Protein AF-0000000076211003 (afdb_homodimer)

Organism: Mytilus galloprovincialis (NCBI:txid29158)

pLDDT: mean 90.03, std 15.12, range [36.91, 98.94]

Nearest PDB structures (foldseek):
  4zrw-assembly1_A  TM=9.177E-01  e=1.918E-13  Bos taurus
  5e4k-assembly1_A  TM=9.272E-01  e=2.378E-12  Homo sapiens
  5ao5-assembly2_B  TM=9.167E-01  e=7.180E-12  Homo sapiens
  6bbe-assembly1_A  TM=9.031E-01  e=9.463E-11  Sus scrofa
  4dn8-assembly1_A  TM=9.038E-01  e=1.006E-10  Sus scrofa

InterPro domains:
  IPR001304 C-type lectin-like [PF00059] (42-149)
  IPR001304 C-type lectin-like [PS50041] (31-148)
  IPR001304 C-type lectin-like [SM00034] (24-148)
  IPR016186 C-type lectin-like/link domain superfamily [G3DSA:3.10.100.10] (17-149)
  IPR016187 C-type lectin fold [SSF56436] (8-148)
  IPR018378 C-type lectin, conserved site [PS00615] (123-147)
  IPR050111 C-type lectin and snaclec domain-containing protein [PTHR22803] (24-148)

Structure (mmCIF, N/CA/C/O backbone):
data_AF-0000000076211003-model_v1
#
loop_
_entity.id
_entity.type
_entity.pdbx_description
1 polymer 'C-type lectin domain-containing protein'
#
loop_
_atom_site.group_PDB
_atom_site.id
_atom_site.type_symbol
_atom_site.label_atom_id
_atom_site.label_alt_id
_atom_site.label_comp_id
_atom_site.label_asym_id
_atom_site.label_entity_id
_atom_site.label_seq_id
_atom_site.pdbx_PDB_ins_code
_atom_site.Cartn_x
_atom_site.Cartn_y
_atom_site.Cartn_z
_atom_site.occupancy
_atom_site.B_iso_or_equiv
_atom_site.auth_seq_id
_atom_site.auth_comp_id
_atom_site.auth_asym_id
_atom_site.auth_atom_id
_atom_site.pdbx_PDB_model_num
ATOM 1 N N . MET A 1 1 ? 70.938 16.047 -27.641 1 37.62 1 MET A N 1
ATOM 2 C CA . MET A 1 1 ? 70.062 14.891 -27.656 1 37.62 1 MET A CA 1
ATOM 3 C C . MET A 1 1 ? 69.188 14.836 -26.406 1 37.62 1 MET A C 1
ATOM 5 O O . MET A 1 1 ? 69.688 14.523 -25.312 1 37.62 1 MET A O 1
ATOM 9 N N . LEU A 1 2 ? 68.25 15.875 -26.25 1 46.25 2 LEU A N 1
ATOM 10 C CA . LEU A 1 2 ? 67.312 16.141 -25.188 1 46.25 2 LEU A CA 1
ATOM 11 C C . LEU A 1 2 ? 66.25 15.047 -25.125 1 46.25 2 LEU A C 1
ATOM 13 O O . LEU A 1 2 ? 65.562 14.781 -26.109 1 46.25 2 LEU A O 1
ATOM 17 N N . SER A 1 3 ? 66.5 13.984 -24.297 1 48.38 3 SER A N 1
ATOM 18 C CA . SER A 1 3 ? 65.625 12.836 -24.016 1 48.38 3 SER A CA 1
ATOM 19 C C . SER A 1 3 ? 64.375 13.25 -23.312 1 48.38 3 SER A C 1
ATOM 21 O O . SER A 1 3 ? 64.375 13.727 -22.188 1 48.38 3 SER A O 1
ATOM 23 N N . PHE A 1 4 ? 63.406 13.938 -23.953 1 52.25 4 PHE A N 1
ATOM 24 C CA . PHE A 1 4 ? 62.062 14.219 -23.406 1 52.25 4 PHE A CA 1
ATOM 25 C C . PHE A 1 4 ? 61.312 12.93 -23.172 1 52.25 4 PHE A C 1
ATOM 27 O O . PHE A 1 4 ? 60.562 12.477 -24.031 1 52.25 4 PHE A O 1
ATOM 34 N N . ASP A 1 5 ? 61.781 11.914 -22.531 1 47.78 5 ASP A N 1
ATOM 35 C CA . ASP A 1 5 ? 60.969 10.68 -22.578 1 47.78 5 ASP A CA 1
ATOM 36 C C . ASP A 1 5 ? 59.781 10.75 -21.625 1 47.78 5 ASP A C 1
ATOM 38 O O . ASP A 1 5 ? 59.25 9.719 -21.219 1 47.78 5 ASP A O 1
ATOM 42 N N . ILE A 1 6 ? 59.281 11.883 -20.953 1 50.28 6 ILE A N 1
ATOM 43 C CA . ILE A 1 6 ? 58.406 11.516 -19.844 1 50.28 6 ILE A CA 1
ATOM 44 C C . ILE A 1 6 ? 57.031 11.086 -20.391 1 50.28 6 ILE A C 1
ATOM 46 O O . ILE A 1 6 ? 56.219 11.922 -20.797 1 50.28 6 ILE A O 1
ATOM 50 N N . ARG A 1 7 ? 56.875 10.008 -21.141 1 49.12 7 ARG A N 1
ATOM 51 C CA . ARG A 1 7 ? 55.562 9.484 -21.438 1 49.12 7 ARG A CA 1
ATOM 52 C C . ARG A 1 7 ? 54.781 9.25 -20.156 1 49.12 7 ARG A C 1
ATOM 54 O O . ARG A 1 7 ? 55.125 8.375 -19.359 1 49.12 7 ARG A O 1
ATOM 61 N N . ASN A 1 8 ? 54.156 10.312 -19.516 1 55.91 8 ASN A N 1
ATOM 62 C CA . ASN A 1 8 ? 53.219 10.094 -18.422 1 55.91 8 ASN A CA 1
ATOM 63 C C . ASN A 1 8 ? 52.031 9.242 -18.859 1 55.91 8 ASN A C 1
ATOM 65 O O . ASN A 1 8 ? 51.219 9.68 -19.688 1 55.91 8 ASN A O 1
ATOM 69 N N . PHE A 1 9 ? 52.188 7.949 -18.859 1 57.34 9 PHE A N 1
ATOM 70 C CA . PHE A 1 9 ? 51.031 7.09 -19.031 1 57.34 9 PHE A CA 1
ATOM 71 C C . PHE A 1 9 ? 50 7.32 -17.938 1 57.34 9 PHE A C 1
ATOM 73 O O . PHE A 1 9 ? 50.281 7.047 -16.766 1 57.34 9 PHE A O 1
ATOM 80 N N . LEU A 1 10 ? 49.031 8.227 -18.125 1 58.47 10 LEU A N 1
ATOM 81 C CA . LEU A 1 10 ? 47.875 8.305 -17.266 1 58.47 10 LEU A CA 1
ATOM 82 C C . LEU A 1 10 ? 47.125 6.977 -17.234 1 58.47 10 LEU A C 1
ATOM 84 O O . LEU A 1 10 ? 46.594 6.535 -18.25 1 58.47 10 LEU A O 1
ATOM 88 N N . SER A 1 11 ? 47.438 6.16 -16.219 1 61.5 11 SER A N 1
ATOM 89 C CA . SER A 1 11 ? 46.656 4.938 -16.031 1 61.5 11 SER A CA 1
ATOM 90 C C . SER A 1 11 ? 45.188 5.258 -15.719 1 61.5 11 SER A C 1
ATOM 92 O O . SER A 1 11 ? 44.906 5.891 -14.703 1 61.5 11 SER A O 1
ATOM 94 N N . ILE A 1 12 ? 44.312 5.289 -16.734 1 61 12 ILE A N 1
ATOM 95 C CA . ILE A 1 12 ? 42.875 5.332 -16.469 1 61 12 ILE A CA 1
ATOM 96 C C . ILE A 1 12 ? 42.469 4.062 -15.734 1 61 12 ILE A C 1
ATOM 98 O O . ILE A 1 12 ? 42.5 2.965 -16.297 1 61 12 ILE A O 1
ATOM 102 N N . THR A 1 13 ? 42.531 4.047 -14.406 1 61.56 13 THR A N 1
ATOM 103 C CA . THR A 1 13 ? 41.938 2.949 -13.656 1 61.56 13 THR A CA 1
ATOM 104 C C . THR A 1 13 ? 40.438 2.904 -13.883 1 61.56 13 THR A C 1
ATOM 106 O O . THR A 1 13 ? 39.719 3.822 -13.492 1 61.56 13 THR A O 1
ATOM 109 N N . VAL A 1 14 ? 39.969 2.207 -14.875 1 59.22 14 VAL A N 1
ATOM 110 C CA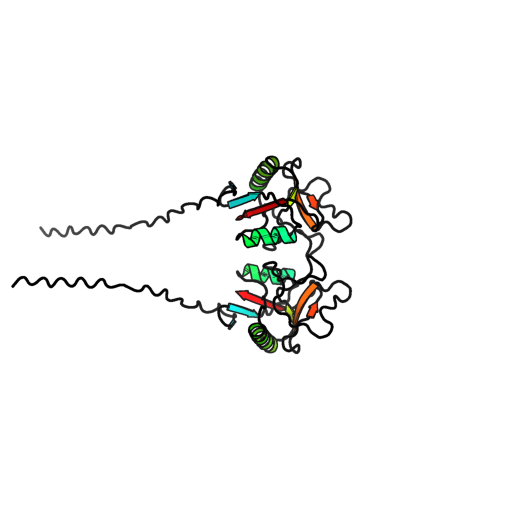 . VAL A 1 14 ? 38.562 1.934 -15.031 1 59.22 14 VAL A CA 1
ATOM 111 C C . VAL A 1 14 ? 38.031 1.217 -13.789 1 59.22 14 VAL A C 1
ATOM 113 O O . VAL A 1 14 ? 38.438 0.09 -13.5 1 59.22 14 VAL A O 1
ATOM 116 N N . PHE A 1 15 ? 37.5 1.971 -12.773 1 59.97 15 PHE A N 1
ATOM 117 C CA . PHE A 1 15 ? 36.75 1.361 -11.688 1 59.97 15 PHE A CA 1
ATOM 118 C C . PHE A 1 15 ? 35.5 0.677 -12.219 1 59.97 15 PHE A C 1
ATOM 120 O O . PHE A 1 15 ? 34.5 1.339 -12.516 1 59.97 15 PHE A O 1
ATOM 127 N N . LEU A 1 16 ? 35.656 -0.41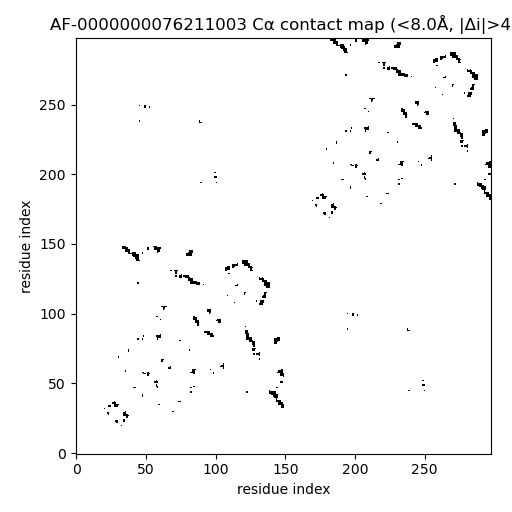5 -12.828 1 58.47 16 LEU A N 1
ATOM 128 C CA . LEU A 1 16 ? 34.438 -1.188 -13.109 1 58.47 16 LEU A CA 1
ATOM 129 C C . LEU A 1 16 ? 33.719 -1.552 -11.82 1 58.47 16 LEU A C 1
ATOM 131 O O . LEU A 1 16 ? 34.25 -2.262 -10.969 1 58.47 16 LEU A O 1
ATOM 135 N N . PRO A 1 17 ? 32.625 -0.832 -11.453 1 57.78 17 PRO A N 1
ATOM 136 C CA . PRO A 1 17 ? 31.891 -1.379 -10.297 1 57.78 17 PRO A CA 1
ATOM 137 C C . PRO A 1 17 ? 31.594 -2.871 -10.438 1 57.78 17 PRO A C 1
ATOM 139 O O . PRO A 1 17 ? 31.031 -3.301 -11.453 1 57.78 17 PRO A O 1
ATOM 142 N N . LEU A 1 18 ? 32.344 -3.707 -9.93 1 53.06 18 LEU A N 1
ATOM 143 C CA . LEU A 1 18 ? 31.906 -5.098 -9.828 1 53.06 18 LEU A CA 1
ATOM 144 C C . LEU A 1 18 ? 30.469 -5.18 -9.344 1 53.06 18 LEU A C 1
ATOM 146 O O . LEU A 1 18 ? 30.203 -4.953 -8.164 1 53.06 18 LEU A O 1
ATOM 150 N N . TYR A 1 19 ? 29.469 -4.902 -10.18 1 54.41 19 TYR A N 1
ATOM 151 C CA . TYR A 1 19 ? 28.109 -5.297 -9.82 1 54.41 19 TYR A CA 1
ATOM 152 C C . TYR A 1 19 ? 28.062 -6.75 -9.375 1 54.41 19 TYR A C 1
ATOM 154 O O . TYR A 1 19 ? 28.156 -7.664 -10.203 1 54.41 19 TYR A O 1
ATOM 162 N N . VAL A 1 20 ? 28.734 -7.113 -8.43 1 53.5 20 VAL A N 1
ATOM 163 C CA . VAL A 1 20 ? 28.5 -8.445 -7.879 1 53.5 20 VAL A CA 1
ATOM 164 C C . VAL A 1 20 ? 27 -8.633 -7.637 1 53.5 20 VAL A C 1
ATOM 166 O O . VAL A 1 20 ? 26.391 -7.914 -6.836 1 53.5 20 VAL A O 1
ATOM 169 N N . GLY A 1 21 ? 26.312 -8.992 -8.617 1 59.69 21 GLY A N 1
ATOM 170 C CA . GLY A 1 21 ? 24.906 -9.32 -8.367 1 59.69 21 GLY A CA 1
ATOM 171 C C . GLY A 1 21 ? 24.688 -10.023 -7.047 1 59.69 21 GLY A C 1
ATOM 172 O O . GLY A 1 21 ? 25.312 -11.047 -6.766 1 59.69 21 GLY A O 1
ATOM 173 N N . ALA A 1 22 ? 24.422 -9.312 -5.988 1 68.56 22 ALA A N 1
ATOM 174 C CA . ALA A 1 22 ? 24.203 -9.891 -4.664 1 68.56 22 ALA A CA 1
ATOM 175 C C . ALA A 1 22 ? 23.297 -11.117 -4.742 1 68.56 22 ALA A C 1
ATOM 177 O O . ALA A 1 22 ? 22.281 -11.102 -5.434 1 68.56 22 ALA A O 1
ATOM 178 N N . SER A 1 23 ? 23.922 -12.336 -4.566 1 88.38 23 SER A N 1
ATOM 179 C CA . SER A 1 23 ? 23.156 -13.57 -4.469 1 88.38 23 SER A CA 1
ATOM 180 C C . SER A 1 23 ? 21.938 -13.398 -3.566 1 88.38 23 SER A C 1
ATOM 182 O O . SER A 1 23 ? 21.938 -12.562 -2.662 1 88.38 23 SER A O 1
ATOM 184 N N . CYS A 1 24 ? 20.859 -14.078 -3.992 1 96 24 CYS A N 1
ATOM 185 C CA . CYS A 1 24 ? 19.656 -14.023 -3.184 1 96 24 CYS A CA 1
ATOM 186 C C . CYS A 1 24 ? 19.891 -14.617 -1.8 1 96 24 CYS A C 1
ATOM 188 O O . CYS A 1 24 ? 20.75 -15.477 -1.63 1 96 24 CYS A O 1
ATOM 190 N N . ARG A 1 25 ? 19.156 -14.039 -0.833 1 94.19 25 ARG A N 1
ATOM 191 C CA . ARG A 1 25 ? 19.156 -14.609 0.51 1 94.19 25 ARG A CA 1
ATOM 192 C C . ARG A 1 25 ? 18.734 -16.078 0.478 1 94.19 25 ARG A C 1
ATOM 194 O O . ARG A 1 25 ? 18 -16.5 -0.419 1 94.19 25 ARG A O 1
ATOM 201 N N . SER A 1 26 ? 19.203 -16.812 1.451 1 95.5 26 SER A N 1
ATOM 202 C CA . SER A 1 26 ? 18.828 -18.219 1.555 1 95.5 26 SER A CA 1
ATOM 203 C C . SER A 1 26 ? 17.312 -18.375 1.49 1 95.5 26 SER A C 1
ATOM 205 O O . SER A 1 26 ? 16.562 -17.609 2.107 1 95.5 26 SER A O 1
ATOM 207 N N . GLY A 1 27 ? 16.844 -19.359 0.716 1 96.31 27 GLY A N 1
ATOM 208 C CA . GLY A 1 27 ? 15.43 -19.656 0.61 1 96.31 27 GLY A CA 1
ATOM 209 C C . GLY A 1 27 ? 14.742 -18.859 -0.487 1 96.31 27 GLY A C 1
ATOM 210 O O . GLY A 1 27 ? 13.578 -19.109 -0.809 1 96.31 27 GLY A O 1
ATOM 211 N N . TRP A 1 28 ? 15.492 -17.906 -0.976 1 98 28 TRP A N 1
ATOM 212 C CA . TRP A 1 28 ? 14.969 -17.125 -2.088 1 98 28 TRP A CA 1
ATOM 213 C C . TRP A 1 28 ? 15.516 -17.625 -3.418 1 98 28 TRP A C 1
ATOM 215 O O . TRP A 1 28 ? 16.609 -18.188 -3.469 1 98 28 TRP A O 1
ATOM 225 N N . VAL A 1 29 ? 14.781 -17.453 -4.508 1 97.56 29 VAL A N 1
ATOM 226 C CA . VAL A 1 29 ? 15.164 -17.938 -5.832 1 97.56 29 VAL A CA 1
ATOM 227 C C . VAL A 1 29 ? 15.367 -16.75 -6.773 1 97.56 29 VAL A C 1
ATOM 229 O O . VAL A 1 29 ? 14.555 -15.812 -6.785 1 97.56 29 VAL A O 1
ATOM 232 N N . GLU A 1 30 ? 16.375 -16.875 -7.539 1 97.06 30 GLU A N 1
ATOM 233 C CA . GLU A 1 30 ? 16.734 -15.766 -8.422 1 97.06 30 GLU A CA 1
ATOM 234 C C . GLU A 1 30 ? 16.094 -15.93 -9.797 1 97.06 30 GLU A C 1
ATOM 236 O O . GLU A 1 30 ? 16.047 -17.031 -10.344 1 97.06 30 GLU A O 1
ATOM 241 N N . TYR A 1 31 ? 15.594 -14.812 -10.352 1 97.25 31 TYR A N 1
ATOM 242 C CA . TYR A 1 31 ? 15.195 -14.695 -11.75 1 97.25 31 TYR A CA 1
ATOM 243 C C . TYR A 1 31 ? 15.508 -13.305 -12.297 1 97.25 31 TYR A C 1
ATOM 245 O O . TYR A 1 31 ? 14.953 -12.312 -11.828 1 97.25 31 TYR A O 1
ATOM 253 N N . GLU A 1 32 ? 16.344 -13.258 -13.25 1 94.56 32 GLU A N 1
ATOM 254 C CA . GLU A 1 32 ? 16.859 -12 -13.789 1 94.56 32 GLU A CA 1
ATOM 255 C C . GLU A 1 32 ? 17.484 -11.141 -12.688 1 94.56 32 GLU A C 1
ATOM 257 O O . GLU A 1 32 ? 18.406 -11.578 -11.992 1 94.56 32 GLU A O 1
ATOM 262 N N . THR A 1 33 ? 16.953 -10.031 -12.344 1 94.25 33 THR A N 1
ATOM 263 C CA . THR A 1 33 ? 17.594 -9.141 -11.375 1 94.25 33 THR A CA 1
ATOM 264 C C . THR A 1 33 ? 16.812 -9.148 -10.062 1 94.25 33 THR A C 1
ATOM 266 O O . THR A 1 33 ? 17.047 -8.297 -9.195 1 94.25 33 THR A O 1
ATOM 269 N N . SER A 1 34 ? 15.93 -10.156 -9.961 1 96.88 34 SER A N 1
ATOM 270 C CA . SER A 1 34 ? 15.094 -10.164 -8.766 1 96.88 34 SER A CA 1
ATOM 271 C C . SER A 1 34 ? 15.211 -11.484 -8.008 1 96.88 34 SER A C 1
ATOM 273 O O . SER A 1 34 ? 15.664 -12.484 -8.562 1 96.88 34 SER A O 1
ATOM 275 N N . CYS A 1 35 ? 14.898 -11.375 -6.738 1 98.25 35 CYS A N 1
ATOM 276 C CA . CYS A 1 35 ? 14.805 -12.547 -5.875 1 98.25 35 CYS A CA 1
ATOM 277 C C . CYS A 1 35 ? 13.367 -12.766 -5.414 1 98.25 35 CYS A C 1
ATOM 279 O O . CYS A 1 35 ? 12.656 -11.812 -5.109 1 98.25 35 CYS A O 1
ATOM 281 N N . TYR A 1 36 ? 12.977 -14.023 -5.359 1 98.62 36 TYR A N 1
ATOM 282 C CA . TYR A 1 36 ? 11.602 -14.383 -5.035 1 98.62 36 TYR A CA 1
ATOM 283 C C . TYR A 1 36 ? 11.555 -15.352 -3.861 1 98.62 36 TYR A C 1
ATOM 285 O O . TYR A 1 36 ? 12.406 -16.234 -3.74 1 98.62 36 TYR A O 1
ATOM 293 N N . TYR A 1 37 ? 10.57 -15.172 -3.051 1 98.69 37 TYR A N 1
ATOM 294 C CA . TYR A 1 37 ? 10.305 -16.062 -1.932 1 98.69 37 TYR A CA 1
ATOM 295 C C . TYR A 1 37 ? 8.914 -16.672 -2.033 1 98.69 37 TYR A C 1
ATOM 297 O O . TYR A 1 37 ? 7.918 -15.953 -2.111 1 98.69 37 TYR A O 1
ATOM 305 N N . PHE A 1 38 ? 8.883 -17.953 -2.137 1 98.75 38 PHE A N 1
ATOM 306 C CA . PHE A 1 38 ? 7.629 -18.703 -2.08 1 98.75 38 PHE A CA 1
ATOM 307 C C . PHE A 1 38 ? 7.336 -19.156 -0.656 1 98.75 38 PHE A C 1
ATOM 309 O O . PHE A 1 38 ? 8.016 -20.031 -0.13 1 98.75 38 PHE A O 1
ATOM 316 N N . SER A 1 39 ? 6.312 -18.609 -0.085 1 98.62 39 SER A N 1
ATOM 317 C CA . SER A 1 39 ? 6.082 -18.781 1.345 1 98.62 39 SER A CA 1
ATOM 318 C C . SER A 1 39 ? 5.625 -20.203 1.652 1 98.62 39 SER A C 1
ATOM 320 O O . SER A 1 39 ? 5.066 -20.891 0.788 1 98.62 39 SER A O 1
ATOM 322 N N . THR A 1 40 ? 5.863 -20.641 2.879 1 97.06 40 THR A N 1
ATOM 323 C CA . THR A 1 40 ? 5.293 -21.875 3.389 1 97.06 40 THR A CA 1
ATOM 324 C C . THR A 1 40 ? 4.086 -21.594 4.281 1 97.06 40 THR A C 1
ATOM 326 O O . THR A 1 40 ? 3.164 -22.406 4.367 1 97.06 40 THR A O 1
ATOM 329 N N . ASP A 1 41 ? 4.07 -20.391 4.902 1 97.44 41 ASP A N 1
ATOM 330 C CA . ASP A 1 41 ? 2.969 -19.984 5.762 1 97.44 41 ASP A CA 1
ATOM 331 C C . ASP A 1 41 ? 1.816 -19.406 4.941 1 97.44 41 ASP A C 1
ATOM 333 O O . ASP A 1 41 ? 2.02 -18.953 3.812 1 97.44 41 ASP A O 1
ATOM 337 N N . SER A 1 42 ? 0.632 -19.531 5.508 1 98.69 42 SER A N 1
ATOM 338 C CA . SER A 1 42 ? -0.572 -18.969 4.906 1 98.69 42 SER A CA 1
ATOM 339 C C . SER A 1 42 ? -1.053 -17.734 5.676 1 98.69 42 SER A C 1
ATOM 341 O O . SER A 1 42 ? -1.136 -17.766 6.902 1 98.69 42 SER A O 1
ATOM 343 N N . LEU A 1 43 ? -1.315 -16.672 4.945 1 98.06 43 LEU A N 1
ATOM 344 C CA . LEU A 1 43 ? -1.808 -15.422 5.5 1 98.06 43 LEU A CA 1
ATOM 345 C C . LEU A 1 43 ? -2.906 -14.828 4.621 1 98.06 43 LEU A C 1
ATOM 347 O O . LEU A 1 43 ? -3.066 -15.234 3.467 1 98.06 43 LEU A O 1
ATOM 351 N N . ASN A 1 44 ? -3.713 -13.961 5.242 1 96.38 44 ASN A N 1
ATOM 352 C CA . ASN A 1 44 ? -4.566 -13.18 4.355 1 96.38 44 ASN A CA 1
ATOM 353 C C . ASN A 1 44 ? -3.754 -12.195 3.518 1 96.38 44 ASN A C 1
ATOM 355 O O . ASN A 1 44 ? -2.551 -12.039 3.732 1 96.38 44 ASN A O 1
ATOM 359 N N . TRP A 1 45 ? -4.324 -11.617 2.564 1 96.88 45 TRP A N 1
ATOM 360 C CA . TRP A 1 45 ? -3.592 -10.828 1.573 1 96.88 45 TRP A CA 1
ATOM 361 C C . TRP A 1 45 ? -2.83 -9.688 2.238 1 96.88 45 TRP A C 1
ATOM 363 O O . TRP A 1 45 ? -1.654 -9.461 1.939 1 96.88 45 TRP A O 1
ATOM 373 N N . ARG A 1 46 ? -3.537 -9.031 3.184 1 92.19 46 ARG A N 1
ATOM 374 C CA . ARG A 1 46 ? -2.926 -7.883 3.846 1 92.19 46 ARG A CA 1
ATOM 375 C C . ARG A 1 46 ? -1.729 -8.312 4.688 1 92.19 46 ARG A C 1
ATOM 377 O O . ARG A 1 46 ? -0.668 -7.684 4.633 1 92.19 46 ARG A O 1
ATOM 384 N N . ASP A 1 47 ? -1.894 -9.328 5.461 1 94 47 ASP A N 1
ATOM 385 C CA . ASP A 1 47 ? -0.798 -9.805 6.297 1 94 47 ASP A CA 1
ATOM 386 C C . ASP A 1 47 ? 0.354 -10.336 5.441 1 94 47 ASP A C 1
ATOM 388 O O . ASP A 1 47 ? 1.521 -10.203 5.816 1 94 47 ASP A O 1
ATOM 392 N N . ALA A 1 48 ? 0.01 -10.906 4.336 1 97.88 48 ALA A N 1
ATOM 393 C CA . ALA A 1 48 ? 1.034 -11.359 3.4 1 97.88 48 ALA A CA 1
ATOM 394 C C . ALA A 1 48 ? 1.833 -10.18 2.848 1 97.88 48 ALA A C 1
ATOM 396 O O . ALA A 1 48 ? 3.064 -10.227 2.799 1 97.88 48 ALA A O 1
ATOM 397 N N . SER A 1 49 ? 1.105 -9.164 2.434 1 96 49 SER A N 1
ATOM 398 C CA . SER A 1 49 ? 1.754 -7.945 1.954 1 96 49 SER A CA 1
ATOM 399 C C . SER A 1 49 ? 2.678 -7.359 3.014 1 96 49 SER A C 1
ATOM 401 O O . SER A 1 49 ? 3.811 -6.977 2.715 1 96 49 SER A O 1
ATOM 403 N N . ASN A 1 50 ? 2.248 -7.316 4.234 1 92.31 50 ASN A N 1
ATOM 404 C CA . ASN A 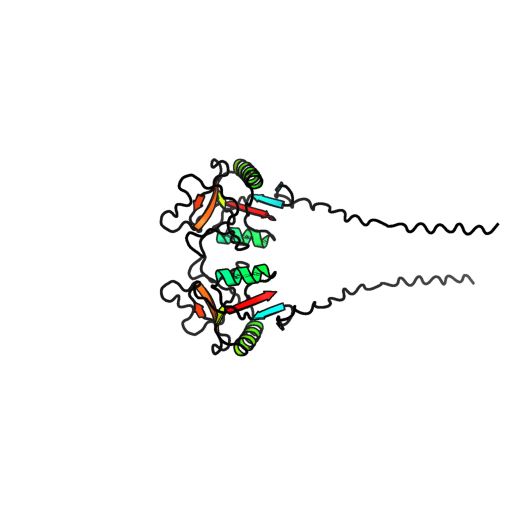1 50 ? 3.039 -6.781 5.336 1 92.31 50 ASN A CA 1
ATOM 405 C C . ASN A 1 50 ? 4.27 -7.641 5.609 1 92.31 50 ASN A C 1
ATOM 407 O O . ASN A 1 50 ? 5.344 -7.117 5.922 1 92.31 50 ASN A O 1
ATOM 411 N N . ASP A 1 51 ? 4.09 -8.914 5.516 1 96.38 51 ASP A N 1
ATOM 412 C CA . ASP A 1 51 ? 5.211 -9.82 5.75 1 96.38 51 ASP A CA 1
ATOM 413 C C . ASP A 1 51 ? 6.316 -9.602 4.719 1 96.38 51 ASP A C 1
ATOM 415 O O . ASP A 1 51 ? 7.496 -9.531 5.07 1 96.38 51 ASP A O 1
ATOM 419 N N . CYS A 1 52 ? 5.914 -9.492 3.471 1 97.69 52 CYS A N 1
ATOM 420 C CA . CYS A 1 52 ? 6.898 -9.203 2.436 1 97.69 52 CYS A CA 1
ATOM 421 C C . CYS A 1 52 ? 7.609 -7.883 2.711 1 97.69 52 CYS A C 1
ATOM 423 O O . CYS A 1 52 ? 8.836 -7.809 2.635 1 97.69 52 CYS A O 1
ATOM 425 N N . ARG A 1 53 ? 6.918 -6.895 3.115 1 92.81 53 ARG A N 1
ATOM 426 C CA . ARG A 1 53 ? 7.508 -5.59 3.393 1 92.81 53 ARG A CA 1
ATOM 427 C C . ARG A 1 53 ? 8.484 -5.668 4.559 1 92.81 53 ARG A C 1
ATOM 429 O O . ARG A 1 53 ? 9.531 -5.016 4.543 1 92.81 53 ARG A O 1
ATOM 436 N N . ALA A 1 54 ? 8.117 -6.469 5.555 1 92.31 54 ALA A N 1
ATOM 437 C CA . ALA A 1 54 ? 8.977 -6.645 6.723 1 92.31 54 ALA A CA 1
ATOM 438 C C . ALA A 1 54 ? 10.32 -7.246 6.332 1 92.31 54 ALA A C 1
ATOM 440 O O . ALA A 1 54 ? 11.305 -7.113 7.066 1 92.31 54 ALA A O 1
ATOM 441 N N . HIS A 1 55 ? 10.336 -7.828 5.168 1 93.69 55 HIS A N 1
ATOM 442 C CA . HIS A 1 55 ? 11.562 -8.414 4.648 1 93.69 55 HIS A CA 1
ATOM 443 C C . HIS A 1 55 ? 12.109 -7.609 3.473 1 93.69 55 HIS A C 1
ATOM 445 O O . HIS A 1 55 ? 12.695 -8.172 2.547 1 93.69 55 HIS A O 1
ATOM 451 N N . SER A 1 56 ? 11.836 -6.336 3.49 1 92.31 56 SER A N 1
ATOM 452 C CA . SER A 1 56 ? 12.328 -5.379 2.504 1 92.31 56 SER A CA 1
ATOM 453 C C . SER A 1 56 ? 11.977 -5.82 1.086 1 92.31 56 SER A C 1
ATOM 455 O O . SER A 1 56 ? 12.82 -5.746 0.184 1 92.31 56 SER A O 1
ATOM 457 N N . SER A 1 57 ? 10.812 -6.363 0.922 1 96.5 57 SER A N 1
ATOM 458 C CA . SER A 1 57 ? 10.258 -6.832 -0.344 1 96.5 57 SER A CA 1
ATOM 459 C C . SER A 1 57 ? 8.766 -6.512 -0.45 1 96.5 57 SER A C 1
ATOM 461 O O . SER A 1 57 ? 8.234 -5.758 0.363 1 96.5 57 SER A O 1
ATOM 463 N N . GLU A 1 58 ? 8.133 -6.914 -1.536 1 96.56 58 GLU A N 1
ATOM 464 C CA . GLU A 1 58 ? 6.699 -6.766 -1.741 1 96.56 58 GLU A CA 1
ATOM 465 C C . GLU A 1 58 ? 6.09 -8.031 -2.332 1 96.56 58 GLU A C 1
ATOM 467 O O . GLU A 1 58 ? 6.809 -8.891 -2.848 1 96.56 58 GLU A O 1
ATOM 472 N N . LEU A 1 59 ? 4.789 -8.141 -2.176 1 98.5 59 LEU A N 1
ATOM 473 C CA . LEU A 1 59 ? 4.156 -9.18 -2.986 1 98.5 59 LEU A CA 1
ATOM 474 C C . LEU A 1 59 ? 4.551 -9.039 -4.453 1 98.5 59 LEU A C 1
ATOM 476 O O . LEU A 1 59 ? 4.691 -7.922 -4.957 1 98.5 59 LEU A O 1
ATOM 480 N N . VAL A 1 60 ? 4.648 -10.109 -5.125 1 98.81 60 VAL A N 1
ATOM 481 C CA . VAL A 1 60 ? 5.246 -10.125 -6.457 1 98.81 60 VAL A CA 1
ATOM 482 C C . VAL A 1 60 ? 4.344 -9.367 -7.43 1 98.81 60 VAL A C 1
ATOM 484 O O . VAL A 1 60 ? 3.127 -9.562 -7.441 1 98.81 60 VAL A O 1
ATOM 487 N N . ILE A 1 61 ? 4.945 -8.492 -8.102 1 98.19 61 ILE A N 1
ATOM 488 C CA . ILE A 1 61 ? 4.398 -7.828 -9.281 1 98.19 61 ILE A CA 1
ATOM 489 C C . ILE A 1 61 ? 4.828 -8.57 -10.547 1 98.19 61 ILE A C 1
ATOM 491 O O . ILE A 1 61 ? 6.008 -8.883 -10.711 1 98.19 61 ILE A O 1
ATOM 495 N N . ILE A 1 62 ? 3.908 -8.914 -11.391 1 98.31 62 ILE A N 1
ATOM 496 C CA . ILE A 1 62 ? 4.219 -9.633 -12.617 1 98.31 62 ILE A CA 1
ATOM 497 C C . ILE A 1 62 ? 3.967 -8.734 -13.82 1 98.31 62 ILE A C 1
ATOM 499 O O . ILE A 1 62 ? 2.816 -8.484 -14.195 1 98.31 62 ILE A O 1
ATOM 503 N N . ASP A 1 63 ? 5.031 -8.375 -14.422 1 94.88 63 ASP A N 1
ATOM 504 C CA . ASP A 1 63 ? 4.836 -7.344 -15.438 1 94.88 63 ASP A CA 1
ATOM 505 C C . ASP A 1 63 ? 5.18 -7.879 -16.828 1 94.88 63 ASP A C 1
ATOM 507 O O . ASP A 1 63 ? 5.156 -7.129 -17.812 1 94.88 63 ASP A O 1
ATOM 511 N N . SER A 1 64 ? 5.484 -9.18 -16.938 1 97.44 64 SER A N 1
ATOM 512 C CA . SER A 1 64 ? 5.77 -9.766 -18.25 1 97.44 64 SER A CA 1
ATOM 513 C C . SER A 1 64 ? 5.344 -11.227 -18.297 1 97.44 64 SER A C 1
ATOM 515 O O . SER A 1 64 ? 5.207 -11.883 -17.266 1 97.44 64 SER A O 1
ATOM 517 N N . LYS A 1 65 ? 5.195 -11.633 -19.578 1 97.88 65 LYS A N 1
ATOM 518 C CA . LYS A 1 65 ? 4.852 -13.031 -19.812 1 97.88 65 LYS A CA 1
ATOM 519 C C . LYS A 1 65 ? 5.957 -13.961 -19.312 1 97.88 65 LYS A C 1
ATOM 521 O O . LYS A 1 65 ? 5.68 -15.039 -18.781 1 97.88 65 LYS A O 1
ATOM 526 N N . GLU A 1 66 ? 7.184 -13.531 -19.484 1 98.19 66 GLU A N 1
ATOM 527 C CA . GLU A 1 66 ? 8.328 -14.336 -19.078 1 98.19 66 GLU A CA 1
ATOM 528 C C . GLU A 1 66 ? 8.391 -14.492 -17.562 1 98.19 66 GLU A C 1
ATOM 530 O O . GLU A 1 66 ? 8.609 -15.594 -17.047 1 98.19 66 GLU A O 1
ATOM 535 N N . GLU A 1 67 ? 8.219 -13.414 -16.891 1 98.31 67 GLU A N 1
ATOM 536 C CA . GLU A 1 67 ? 8.188 -13.477 -15.438 1 98.31 67 GLU A CA 1
ATOM 537 C C . GLU A 1 67 ? 7.031 -14.336 -14.945 1 98.31 67 GLU A C 1
ATOM 539 O O . GLU A 1 67 ? 7.184 -15.109 -13.992 1 98.31 67 GLU A O 1
ATOM 544 N N . ASN A 1 68 ? 5.875 -14.203 -15.617 1 98.75 68 ASN A N 1
ATOM 545 C CA . ASN A 1 68 ? 4.707 -15.008 -15.273 1 98.75 68 ASN A CA 1
ATOM 546 C C . ASN A 1 68 ? 4.996 -16.5 -15.406 1 98.75 68 ASN A C 1
ATOM 548 O O . ASN A 1 68 ? 4.543 -17.297 -14.586 1 98.75 68 ASN A O 1
ATOM 552 N N . ALA A 1 69 ? 5.711 -16.844 -16.469 1 98.5 69 ALA A N 1
ATOM 553 C CA . ALA A 1 69 ? 6.078 -18.234 -16.672 1 98.5 69 ALA A CA 1
ATOM 554 C C . ALA A 1 69 ? 7.016 -18.734 -15.578 1 98.5 69 ALA A C 1
ATOM 556 O O . ALA A 1 69 ? 6.887 -19.859 -15.109 1 98.5 69 ALA A O 1
ATOM 557 N N . PHE A 1 70 ? 7.953 -17.891 -15.211 1 98.75 70 PHE A N 1
ATOM 558 C CA . PHE A 1 70 ? 8.852 -18.219 -14.117 1 98.75 70 PHE A CA 1
ATOM 559 C C . PHE A 1 70 ? 8.07 -18.484 -12.836 1 98.75 70 PHE A C 1
ATOM 561 O O . PHE A 1 70 ? 8.297 -19.484 -12.156 1 98.75 70 PHE A O 1
ATOM 568 N N . ILE A 1 71 ? 7.121 -17.547 -12.469 1 98.81 71 ILE A N 1
ATOM 569 C CA . ILE A 1 71 ? 6.297 -17.656 -11.273 1 98.81 71 ILE A CA 1
ATOM 570 C C . ILE A 1 71 ? 5.473 -18.953 -11.328 1 98.81 71 ILE A C 1
ATOM 572 O O . ILE A 1 71 ? 5.383 -19.672 -10.336 1 98.81 71 ILE A O 1
ATOM 576 N N . ALA A 1 72 ? 4.895 -19.281 -12.531 1 98.62 72 ALA A N 1
ATOM 577 C CA . ALA A 1 72 ? 4.094 -20.484 -12.711 1 98.62 72 ALA A CA 1
ATOM 578 C C . ALA A 1 72 ? 4.914 -21.734 -12.406 1 98.62 72 ALA A C 1
ATOM 580 O O . ALA A 1 72 ? 4.418 -22.672 -11.773 1 98.62 72 ALA A O 1
ATOM 581 N N . GLY A 1 73 ? 6.117 -21.719 -12.922 1 98.19 73 GLY A N 1
ATOM 582 C CA . GLY A 1 73 ? 7.004 -22.828 -12.633 1 98.19 73 GLY A CA 1
ATOM 583 C C . GLY A 1 73 ? 7.266 -23.016 -11.148 1 98.19 73 GLY A C 1
ATOM 584 O O . GLY A 1 73 ? 7.223 -24.125 -10.633 1 98.19 73 GLY A O 1
ATOM 585 N N . GLY A 1 74 ? 7.578 -21.906 -10.438 1 98.19 74 GLY A N 1
ATOM 586 C CA . GLY A 1 74 ? 7.789 -21.953 -9 1 98.19 74 GLY A CA 1
ATOM 587 C C . GLY A 1 74 ? 6.574 -22.453 -8.234 1 98.19 74 GLY A C 1
ATOM 588 O O . GLY A 1 74 ? 6.699 -23.25 -7.309 1 98.19 74 GLY A O 1
ATOM 589 N N . VAL A 1 75 ? 5.445 -21.969 -8.641 1 98.5 75 VAL A N 1
ATOM 590 C CA . VAL A 1 75 ? 4.184 -22.344 -8.008 1 98.5 75 VAL A CA 1
ATOM 591 C C . VAL A 1 75 ? 3.945 -23.844 -8.18 1 98.5 75 VAL A C 1
ATOM 593 O O . VAL A 1 75 ? 3.48 -24.516 -7.258 1 98.5 75 VAL A O 1
ATOM 596 N N . ASN A 1 76 ? 4.293 -24.359 -9.352 1 97.25 76 ASN A N 1
ATOM 597 C CA . ASN A 1 76 ? 4.094 -25.766 -9.641 1 97.25 76 ASN A CA 1
ATOM 598 C C . ASN A 1 76 ? 4.988 -26.656 -8.773 1 97.25 76 ASN A C 1
ATOM 600 O O . ASN A 1 76 ? 4.711 -27.844 -8.594 1 97.25 76 ASN A O 1
ATOM 604 N N . ASN A 1 77 ? 6.074 -26.094 -8.234 1 96.38 77 ASN A N 1
ATOM 605 C CA . ASN A 1 77 ? 6.988 -26.828 -7.371 1 96.38 77 ASN A CA 1
ATOM 606 C C . ASN A 1 77 ? 6.516 -26.828 -5.918 1 96.38 77 ASN A C 1
ATOM 608 O O . ASN A 1 77 ? 7.164 -27.422 -5.047 1 96.38 77 ASN A O 1
ATOM 612 N N . HIS A 1 78 ? 5.418 -26.156 -5.68 1 95.69 78 HIS A N 1
ATOM 613 C CA . HIS A 1 78 ? 4.82 -26.078 -4.352 1 95.69 78 HIS A CA 1
ATOM 614 C C . HIS A 1 78 ? 3.363 -26.516 -4.375 1 95.69 78 HIS A C 1
ATOM 616 O O . HIS A 1 78 ? 2.826 -26.844 -5.434 1 95.69 78 HIS A O 1
ATOM 622 N N . THR A 1 79 ? 2.842 -26.641 -3.17 1 94.5 79 THR A N 1
ATOM 623 C CA . THR A 1 79 ? 1.415 -26.938 -3.066 1 94.5 79 THR A CA 1
ATOM 624 C C . THR A 1 79 ? 0.644 -25.703 -2.621 1 94.5 79 THR A C 1
ATOM 626 O O . THR A 1 79 ? 1.189 -24.828 -1.925 1 94.5 79 THR A O 1
ATOM 629 N N . GLY A 1 80 ? -0.576 -25.641 -3.07 1 96.44 80 GLY A N 1
ATOM 630 C CA . GLY A 1 80 ? -1.46 -24.625 -2.547 1 96.44 80 GLY A CA 1
ATOM 631 C C . GLY A 1 80 ? -1.563 -23.406 -3.447 1 96.44 80 GLY A C 1
ATOM 632 O O . GLY A 1 80 ? -1.271 -23.484 -4.645 1 96.44 80 GLY A O 1
ATOM 633 N N . SER A 1 81 ? -2.207 -22.359 -2.959 1 98.62 81 SER A N 1
ATOM 634 C CA . SER A 1 81 ? -2.467 -21.094 -3.641 1 98.62 81 SER A CA 1
ATOM 635 C C . SER A 1 81 ? -1.551 -19.984 -3.125 1 98.62 81 SER A C 1
ATOM 637 O O . SER A 1 81 ? -1.072 -20.047 -1.991 1 98.62 81 SER A O 1
ATOM 639 N N . PHE A 1 82 ? -1.284 -18.969 -4.035 1 98.94 82 PHE A N 1
ATOM 640 C CA . PHE A 1 82 ? -0.342 -17.906 -3.686 1 98.94 82 PHE A CA 1
ATOM 641 C C . PHE A 1 82 ? -0.924 -16.531 -4.008 1 98.94 82 PHE A C 1
ATOM 643 O O . PHE A 1 82 ? -1.429 -16.312 -5.109 1 98.94 82 PHE A O 1
ATOM 650 N N . TRP A 1 83 ? -0.793 -15.633 -3.012 1 98.94 83 TRP A N 1
ATOM 651 C CA . TRP A 1 83 ? -1.116 -14.234 -3.258 1 98.94 83 TRP A CA 1
ATOM 652 C C . TRP A 1 83 ? -0.077 -13.586 -4.168 1 98.94 83 TRP A C 1
ATOM 654 O O . TRP A 1 83 ? 1.121 -13.844 -4.035 1 98.94 83 TRP A O 1
ATOM 664 N N . LEU A 1 84 ? -0.535 -12.758 -5.035 1 98.94 84 LEU A N 1
ATOM 665 C CA . LEU A 1 84 ? 0.243 -11.789 -5.801 1 98.94 84 LEU A CA 1
ATOM 666 C C . LEU A 1 84 ? -0.113 -10.367 -5.391 1 98.94 84 LEU A C 1
ATOM 668 O O . LEU A 1 84 ? -1.039 -10.156 -4.605 1 98.94 84 LEU A O 1
ATOM 672 N N . ASP A 1 85 ? 0.559 -9.414 -5.828 1 98.44 85 ASP A N 1
ATOM 673 C CA . ASP A 1 85 ? 0.447 -8.047 -5.328 1 98.44 85 ASP A CA 1
ATOM 674 C C . ASP A 1 85 ? -0.842 -7.391 -5.812 1 98.44 85 ASP A C 1
ATOM 676 O O . ASP A 1 85 ? -1.292 -6.395 -5.234 1 98.44 85 ASP A O 1
ATOM 680 N N . GLY A 1 86 ? -1.567 -7.867 -6.746 1 98.06 86 GLY A N 1
ATOM 681 C CA . GLY A 1 86 ? -2.67 -7.199 -7.418 1 98.06 86 GLY A CA 1
ATOM 682 C C . GLY A 1 86 ? -3.918 -7.098 -6.562 1 98.06 86 GL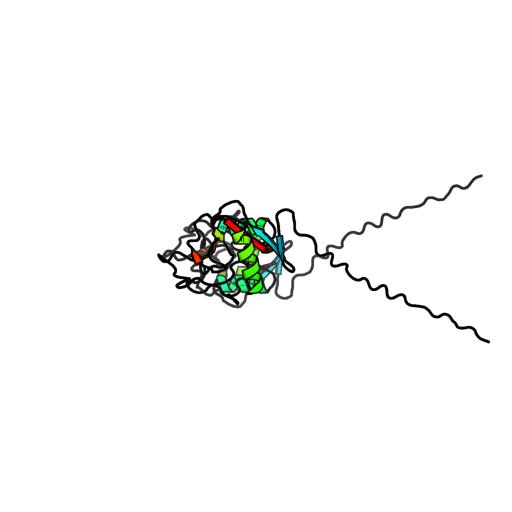Y A C 1
ATOM 683 O O . GLY A 1 86 ? -4.238 -8.023 -5.812 1 98.06 86 GLY A O 1
ATOM 684 N N . SER A 1 87 ? -4.586 -5.934 -6.688 1 95.94 87 SER A N 1
ATOM 685 C CA . SER A 1 87 ? -5.84 -5.707 -5.98 1 95.94 87 SER A CA 1
ATOM 686 C C . SER A 1 87 ? -6.684 -4.648 -6.68 1 95.94 87 SER A C 1
ATOM 688 O O . SER A 1 87 ? -6.152 -3.77 -7.359 1 95.94 87 SER A O 1
ATOM 690 N N . ASP A 1 88 ? -7.969 -4.762 -6.543 1 94.06 88 ASP A N 1
ATOM 691 C CA . ASP A 1 88 ? -8.859 -3.678 -6.949 1 94.06 88 ASP A CA 1
ATOM 692 C C . ASP A 1 88 ? -9.719 -3.199 -5.777 1 94.06 88 ASP A C 1
ATOM 694 O O . ASP A 1 88 ? -10.836 -2.723 -5.977 1 94.06 88 ASP A O 1
ATOM 698 N N . GLU A 1 89 ? -9.141 -3.391 -4.574 1 86.31 89 GLU A N 1
ATOM 699 C CA . GLU A 1 89 ? -9.852 -3.033 -3.35 1 86.31 89 GLU A CA 1
ATOM 700 C C . GLU A 1 89 ? -10.109 -1.53 -3.281 1 86.31 89 GLU A C 1
ATOM 702 O O . GLU A 1 89 ? -11.148 -1.097 -2.766 1 86.31 89 GLU A O 1
ATOM 707 N N . PHE A 1 90 ? -9.227 -0.672 -3.75 1 80.81 90 PHE A N 1
ATOM 708 C CA . PHE A 1 90 ? -9.359 0.775 -3.633 1 80.81 90 PHE A CA 1
ATOM 709 C C . PHE A 1 90 ? -10.438 1.3 -4.57 1 80.81 90 PHE A C 1
ATOM 711 O O . PHE A 1 90 ? -11.227 2.172 -4.195 1 80.81 90 PHE A O 1
ATOM 718 N N . THR A 1 91 ? -10.383 0.812 -5.789 1 80.94 91 THR A N 1
ATOM 719 C CA . THR A 1 91 ? -11.43 1.087 -6.77 1 80.94 91 THR A CA 1
ATOM 720 C C . THR A 1 91 ? -11.898 -0.202 -7.438 1 80.94 91 THR A C 1
ATOM 722 O O . THR A 1 91 ? -11.219 -0.733 -8.32 1 80.94 91 THR A O 1
ATOM 725 N N . GLU A 1 92 ? -13.148 -0.592 -6.969 1 86.69 92 GLU A N 1
ATOM 726 C CA . GLU A 1 92 ? -13.68 -1.846 -7.492 1 86.69 92 GLU A CA 1
ATOM 727 C C . GLU A 1 92 ? -13.672 -1.857 -9.016 1 86.69 92 GLU A C 1
ATOM 729 O O . GLU A 1 92 ? -14.117 -0.901 -9.656 1 86.69 92 GLU A O 1
ATOM 734 N N . GLY A 1 93 ? -13.07 -2.924 -9.633 1 91.88 93 GLY A N 1
ATOM 735 C CA . GLY A 1 93 ? -13.016 -3.094 -11.07 1 91.88 93 GLY A CA 1
ATOM 736 C C . GLY A 1 93 ? -11.75 -2.539 -11.688 1 91.88 93 GLY A C 1
ATOM 737 O O . GLY A 1 93 ? -11.43 -2.838 -12.844 1 91.88 93 GLY A O 1
ATOM 738 N N . THR A 1 94 ? -11.039 -1.76 -10.961 1 92.12 94 THR A N 1
ATOM 739 C CA . THR A 1 94 ? -9.773 -1.197 -11.43 1 92.12 94 THR A CA 1
ATOM 740 C C . THR A 1 94 ? -8.594 -1.85 -10.719 1 92.12 94 THR A C 1
ATOM 742 O O . THR A 1 94 ? -8.273 -1.492 -9.586 1 92.12 94 THR A O 1
ATOM 745 N N . TRP A 1 95 ? -7.922 -2.77 -11.484 1 96.69 95 TRP A N 1
ATOM 746 C CA . TRP A 1 95 ? -6.84 -3.541 -10.883 1 96.69 95 TRP A CA 1
ATOM 747 C C . TRP A 1 95 ? -5.52 -2.787 -10.969 1 96.69 95 TRP A C 1
ATOM 749 O O . TRP A 1 95 ? -5.203 -2.188 -12 1 96.69 95 TRP A O 1
ATOM 759 N N . GLU A 1 96 ? -4.828 -2.764 -9.852 1 94.38 96 GLU A N 1
ATOM 760 C CA . GLU A 1 96 ? -3.51 -2.145 -9.742 1 94.38 96 GLU A CA 1
ATOM 761 C C . GLU A 1 96 ? -2.566 -2.998 -8.898 1 94.38 96 GLU A C 1
ATOM 763 O O . GLU A 1 96 ? -3.012 -3.859 -8.141 1 94.38 96 GLU A O 1
ATOM 768 N N . TRP A 1 97 ? -1.293 -2.842 -9.195 1 96.12 97 TRP A N 1
ATOM 769 C CA . TRP A 1 97 ? -0.319 -3.352 -8.234 1 96.12 97 TRP A CA 1
ATOM 770 C C . TRP A 1 97 ? -0.328 -2.52 -6.953 1 96.12 97 TRP A C 1
ATOM 772 O O . TRP A 1 97 ? -0.017 -1.326 -6.98 1 96.12 97 TRP A O 1
ATOM 782 N N . ALA A 1 98 ? -0.668 -3.162 -5.902 1 92.5 98 ALA A N 1
ATOM 783 C CA . ALA A 1 98 ? -1.013 -2.443 -4.676 1 92.5 98 ALA A CA 1
ATOM 784 C C . ALA A 1 98 ? 0.205 -1.728 -4.102 1 92.5 98 ALA A C 1
ATOM 786 O O . ALA A 1 98 ? 0.083 -0.639 -3.533 1 92.5 98 ALA A O 1
ATOM 787 N N . SER A 1 99 ? 1.38 -2.291 -4.27 1 90.31 99 SER A N 1
ATOM 788 C CA . SER A 1 99 ? 2.574 -1.76 -3.623 1 90.31 99 SER A CA 1
ATOM 789 C C . SER A 1 99 ? 3.021 -0.455 -4.273 1 90.31 99 SER A C 1
ATOM 791 O O . SER A 1 99 ? 3.609 0.405 -3.613 1 90.31 99 SER A O 1
ATOM 793 N N . ASN A 1 100 ? 2.701 -0.291 -5.582 1 88.38 100 ASN A N 1
ATOM 794 C CA . ASN A 1 100 ? 3.213 0.914 -6.227 1 88.38 100 ASN A CA 1
ATOM 795 C C . ASN A 1 100 ? 2.1 1.689 -6.926 1 88.38 100 ASN A C 1
ATOM 797 O O . ASN A 1 100 ? 2.334 2.777 -7.457 1 88.38 100 ASN A O 1
ATOM 801 N N . GLY A 1 101 ? 0.928 1.156 -6.914 1 88.75 101 GLY A N 1
ATOM 802 C CA . GLY A 1 101 ? -0.227 1.86 -7.445 1 88.75 101 GLY A CA 1
ATOM 803 C C . GLY A 1 101 ? -0.295 1.839 -8.961 1 88.75 101 GLY A C 1
ATOM 804 O O . GLY A 1 101 ? -1.202 2.424 -9.555 1 88.75 101 GLY A O 1
ATOM 805 N N . GLU A 1 102 ? 0.573 1.126 -9.617 1 91.12 102 GLU A N 1
ATOM 806 C CA . GLU A 1 102 ? 0.595 1.093 -11.078 1 91.12 102 GLU A CA 1
ATOM 807 C C . GLU A 1 102 ? -0.484 0.163 -11.625 1 91.12 102 GLU A C 1
ATOM 809 O O . GLU A 1 102 ? -0.773 -0.877 -11.031 1 91.12 102 GLU A O 1
ATOM 814 N N . PRO A 1 103 ? -0.985 0.53 -12.797 1 93.56 103 PRO A N 1
ATOM 815 C CA . PRO A 1 103 ? -1.929 -0.38 -13.445 1 93.56 103 PRO A CA 1
ATOM 816 C C . PRO A 1 103 ? -1.252 -1.628 -14.008 1 93.56 103 PRO A C 1
ATOM 818 O O . PRO A 1 103 ? -0.033 -1.642 -14.203 1 93.56 103 PRO A O 1
ATOM 821 N N . PHE A 1 104 ? -2.098 -2.654 -14.25 1 96.75 104 PHE A N 1
ATOM 822 C CA . PHE A 1 104 ? -1.57 -3.867 -14.867 1 96.75 104 PHE A CA 1
ATOM 823 C C . PHE A 1 104 ? -1.104 -3.592 -16.297 1 96.75 104 PHE A C 1
ATOM 825 O O . PHE A 1 104 ? -1.86 -3.055 -17.109 1 96.75 104 PHE A O 1
ATOM 832 N N . GLY A 1 105 ? 0.153 -3.932 -16.594 1 95.81 105 GLY A N 1
ATOM 833 C CA . GLY A 1 105 ? 0.655 -3.875 -17.953 1 95.81 105 GLY A CA 1
ATOM 834 C C . GLY A 1 105 ? 0.518 -5.191 -18.688 1 95.81 105 GLY A C 1
ATOM 835 O O . GLY A 1 105 ? 0.625 -5.234 -19.922 1 95.81 105 GLY A O 1
ATOM 836 N N . PHE A 1 106 ? 0.408 -6.16 -18 1 96.75 106 PHE A N 1
ATOM 837 C CA . PHE A 1 106 ? 0.23 -7.547 -18.406 1 96.75 106 PHE A CA 1
ATOM 838 C C . PHE A 1 106 ? -0.792 -8.25 -17.516 1 96.75 106 PHE A C 1
ATOM 840 O O . PHE A 1 106 ? -0.854 -7.992 -16.312 1 96.75 106 PHE A O 1
ATOM 847 N N . THR A 1 107 ? -1.688 -9 -18.219 1 98.44 107 THR A N 1
ATOM 848 C CA . THR A 1 107 ? -2.602 -9.805 -17.406 1 98.44 107 THR A CA 1
ATOM 849 C C . THR A 1 107 ? -2.613 -11.25 -17.891 1 98.44 107 THR A C 1
ATOM 851 O O . THR A 1 107 ? -2.285 -11.531 -19.047 1 98.44 107 THR A O 1
ATOM 854 N N . SER A 1 108 ? -2.912 -12.172 -16.984 1 98.75 108 SER A N 1
ATOM 855 C CA . SER A 1 108 ? -3.053 -13.594 -17.281 1 98.75 108 SER A CA 1
ATOM 856 C C . SER A 1 108 ? -4.234 -14.203 -16.547 1 98.75 108 SER A C 1
ATOM 858 O O . SER A 1 108 ? -4.086 -15.211 -15.844 1 98.75 108 SER A O 1
ATOM 860 N N . TRP A 1 109 ? -5.363 -13.648 -16.797 1 98.81 109 TRP A N 1
ATOM 861 C CA . TRP A 1 109 ? -6.57 -14.062 -16.094 1 98.81 109 TRP A CA 1
ATOM 862 C C . TRP A 1 109 ? -7.027 -15.438 -16.562 1 98.81 109 TRP A C 1
ATOM 864 O O . TRP A 1 109 ? -6.945 -15.758 -17.75 1 98.81 109 TRP A O 1
ATOM 874 N N . LEU A 1 110 ? -7.613 -16.219 -15.641 1 98.62 110 LEU A N 1
ATOM 875 C CA . LEU A 1 110 ? -8.414 -17.375 -16 1 98.62 110 LEU A CA 1
ATOM 876 C C . LEU A 1 110 ? -9.648 -16.953 -16.797 1 98.62 110 LEU A C 1
ATOM 878 O O . LEU A 1 110 ? -10.117 -15.828 -16.672 1 98.62 110 LEU A O 1
ATOM 882 N N . PRO A 1 111 ? -10.133 -17.922 -17.578 1 97.5 111 PRO A N 1
ATOM 883 C CA . PRO A 1 111 ? -11.414 -17.625 -18.203 1 97.5 111 PRO A CA 1
ATOM 884 C C . PRO A 1 111 ? -12.484 -17.203 -17.203 1 97.5 111 PRO A C 1
ATOM 886 O O . PRO A 1 111 ? -12.617 -17.812 -16.141 1 97.5 111 PRO A O 1
ATOM 889 N N . HIS A 1 112 ? -13.188 -16.109 -17.422 1 97.44 112 HIS A N 1
ATOM 890 C CA . HIS A 1 112 ? -14.312 -15.586 -16.656 1 97.44 112 HIS A CA 1
ATOM 891 C C . HIS A 1 112 ? -13.828 -14.867 -15.391 1 97.44 112 HIS A C 1
ATOM 893 O O . HIS A 1 112 ? -14.633 -14.531 -14.523 1 97.44 112 HIS A O 1
ATOM 899 N N . GLU A 1 113 ? -12.516 -14.719 -15.289 1 97.81 113 GLU A N 1
ATOM 900 C CA . GLU A 1 113 ? -11.961 -13.922 -14.195 1 97.81 113 GLU A CA 1
ATOM 901 C C . GLU A 1 113 ? -11.453 -12.57 -14.695 1 97.81 113 GLU A C 1
ATOM 903 O O . GLU A 1 113 ? -11.125 -12.422 -15.867 1 97.81 113 GLU A O 1
ATOM 908 N N . PRO A 1 114 ? -11.281 -11.625 -13.844 1 97.94 114 PRO A N 1
ATOM 909 C CA . PRO A 1 114 ? -11.773 -11.578 -12.461 1 97.94 114 PRO A CA 1
ATOM 910 C C . PRO A 1 114 ? -13.297 -11.508 -12.383 1 97.94 114 PRO A C 1
ATOM 912 O O . PRO A 1 114 ? -13.914 -10.617 -12.977 1 97.94 114 PRO A O 1
ATOM 915 N N . SER A 1 115 ? -14 -12.352 -11.594 1 97 115 SER A N 1
ATOM 916 C CA . SER A 1 115 ? -15.461 -12.484 -11.578 1 97 115 SER A CA 1
ATOM 917 C C . SER A 1 115 ? -16.078 -11.68 -10.438 1 97 115 SER A C 1
ATOM 919 O O . SER A 1 115 ? -17.281 -11.438 -10.422 1 97 115 SER A O 1
ATOM 921 N N . ASN A 1 116 ? -15.234 -11.305 -9.477 1 96.5 116 ASN A N 1
ATOM 922 C CA . ASN A 1 116 ? -15.727 -10.648 -8.273 1 96.5 116 ASN A CA 1
ATOM 923 C C . ASN A 1 116 ? -16.891 -11.414 -7.656 1 96.5 116 ASN A C 1
ATOM 925 O O . ASN A 1 116 ? -17.922 -10.82 -7.301 1 96.5 116 ASN A O 1
ATOM 929 N N . ASN A 1 117 ? -16.703 -12.68 -7.547 1 92.12 117 ASN A N 1
ATOM 930 C CA . ASN A 1 117 ? -17.75 -13.516 -6.969 1 92.12 117 ASN A CA 1
ATOM 931 C C . ASN A 1 117 ? -18.172 -13.008 -5.59 1 92.12 117 ASN A C 1
ATOM 933 O O . ASN A 1 117 ? -17.328 -12.648 -4.77 1 92.12 117 ASN A O 1
ATOM 937 N N . ARG A 1 118 ? -19.484 -12.836 -5.34 1 91.56 118 ARG A N 1
ATOM 938 C CA . ARG A 1 118 ? -20.109 -12.359 -4.109 1 91.56 118 ARG A CA 1
ATOM 939 C C . ARG A 1 118 ? -19.656 -10.938 -3.783 1 91.56 118 ARG A C 1
ATOM 941 O O . ARG A 1 118 ? -19.719 -10.516 -2.629 1 91.56 118 ARG A O 1
ATOM 948 N N . HIS A 1 119 ? -19.062 -10.297 -4.707 1 89.19 119 HIS A N 1
ATOM 949 C CA . HIS A 1 119 ? -18.656 -8.898 -4.605 1 89.19 119 HIS A CA 1
ATOM 950 C C . HIS A 1 119 ? -17.594 -8.711 -3.523 1 89.19 119 HIS A C 1
ATOM 952 O O . HIS A 1 119 ? -17.578 -7.68 -2.846 1 89.19 119 HIS A O 1
ATOM 958 N N . ASP A 1 120 ? -16.844 -9.766 -3.352 1 90.06 120 ASP A N 1
ATOM 959 C CA . ASP A 1 120 ? -15.883 -9.688 -2.256 1 90.06 120 ASP A CA 1
ATOM 960 C C . ASP A 1 120 ? -14.523 -10.25 -2.68 1 90.06 120 ASP A C 1
ATOM 962 O O . ASP A 1 120 ? -13.695 -10.586 -1.833 1 90.06 120 ASP A O 1
ATOM 966 N N . GLU A 1 121 ? -14.281 -10.328 -3.977 1 95.75 121 GLU A N 1
ATOM 967 C CA . GLU A 1 121 ? -12.992 -10.812 -4.465 1 95.75 121 GLU A CA 1
ATOM 968 C C . GLU A 1 121 ? -12.156 -9.672 -5.043 1 95.75 121 GLU A C 1
ATOM 970 O O . GLU A 1 121 ? -12.328 -9.297 -6.203 1 95.75 121 GLU A O 1
ATOM 975 N N . ASP A 1 122 ? -11.211 -9.195 -4.234 1 95.94 122 ASP A N 1
ATOM 976 C CA . ASP A 1 122 ? -10.484 -8 -4.633 1 95.94 122 ASP A CA 1
ATOM 977 C C . ASP A 1 122 ? -8.977 -8.25 -4.645 1 95.94 122 ASP A C 1
ATOM 979 O O . ASP A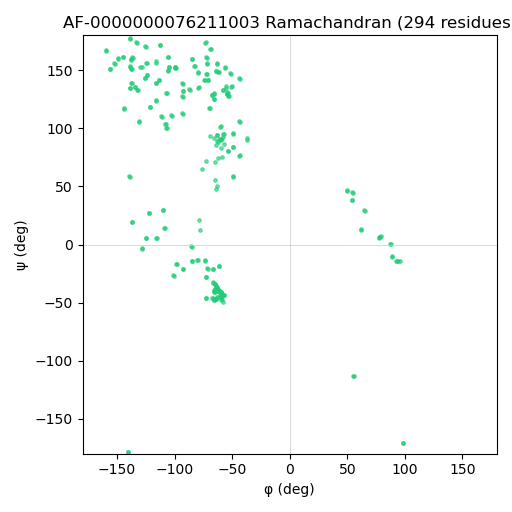 1 122 ? -8.195 -7.312 -4.816 1 95.94 122 ASP A O 1
ATOM 983 N N . CYS A 1 123 ? -8.562 -9.484 -4.414 1 98.06 123 CYS A N 1
ATOM 984 C CA . CYS A 1 123 ? -7.137 -9.773 -4.297 1 98.06 123 CYS A CA 1
ATOM 985 C C . CYS A 1 123 ? -6.715 -10.844 -5.297 1 98.06 123 CYS A C 1
ATOM 987 O O . CYS A 1 123 ? -7.496 -11.742 -5.617 1 98.06 123 CYS A O 1
ATOM 989 N N . LEU A 1 124 ? -5.559 -10.711 -5.766 1 98.81 124 LEU A N 1
ATOM 990 C CA . LEU A 1 124 ? -5.047 -11.5 -6.879 1 98.81 124 LEU A CA 1
ATOM 991 C C . LEU A 1 124 ? -4.312 -12.742 -6.375 1 98.81 124 LEU A C 1
ATOM 993 O O . LEU A 1 124 ? -3.537 -12.656 -5.418 1 98.81 124 LEU A O 1
ATOM 997 N N . MET A 1 125 ? -4.656 -13.891 -6.984 1 98.81 125 MET A N 1
ATOM 998 C CA . MET A 1 125 ? -3.939 -15.102 -6.605 1 98.81 125 MET A CA 1
ATOM 999 C C . MET A 1 125 ? -3.752 -16.016 -7.809 1 98.81 125 MET A C 1
ATOM 1001 O O . MET A 1 125 ? -4.348 -15.797 -8.859 1 98.81 125 MET A O 1
ATOM 1005 N N . THR A 1 126 ? -2.848 -16.922 -7.742 1 98.88 126 THR A N 1
ATOM 1006 C CA . THR A 1 126 ? -2.652 -18.062 -8.633 1 98.88 126 THR A CA 1
ATOM 1007 C C . THR A 1 126 ? -2.443 -19.344 -7.84 1 98.88 126 THR A C 1
ATOM 1009 O O . THR A 1 126 ? -2.457 -19.328 -6.605 1 98.88 126 THR A O 1
ATOM 1012 N N . GLN A 1 127 ? -2.391 -20.406 -8.523 1 98.56 127 GLN A N 1
ATOM 1013 C CA . GLN A 1 127 ? -2.195 -21.672 -7.812 1 98.56 127 GLN A CA 1
ATOM 1014 C C . GLN A 1 127 ? -1.654 -22.75 -8.742 1 98.56 127 GLN A C 1
ATOM 1016 O O . GLN A 1 127 ? -1.641 -22.578 -9.961 1 98.56 127 GLN A O 1
ATOM 1021 N N . LYS A 1 128 ? -1.208 -23.812 -8.039 1 97.5 128 LYS A N 1
ATOM 1022 C CA . LYS A 1 128 ? -0.81 -24.984 -8.805 1 97.5 128 LYS A CA 1
ATOM 1023 C C . LYS A 1 128 ? -1.939 -25.453 -9.719 1 97.5 128 LYS A C 1
ATOM 1025 O O . LYS A 1 128 ? -3.098 -25.516 -9.305 1 97.5 128 LYS A O 1
ATOM 1030 N N . GLY A 1 129 ? -1.56 -25.766 -10.922 1 96.81 129 GLY A N 1
ATOM 1031 C CA . GLY A 1 129 ? -2.545 -26.281 -11.867 1 96.81 129 GLY A CA 1
ATOM 1032 C C . GLY A 1 129 ? -3.143 -25.203 -12.75 1 96.81 129 GLY A C 1
ATOM 1033 O O . GLY A 1 129 ? -3.766 -25.5 -13.766 1 96.81 129 GLY A O 1
ATOM 1034 N N . TYR A 1 130 ? -2.949 -23.906 -12.398 1 98.06 130 TYR A N 1
ATOM 1035 C CA . TYR A 1 130 ? -3.5 -22.812 -13.18 1 98.06 130 TYR A CA 1
ATOM 1036 C C . TYR A 1 130 ? -2.635 -22.516 -14.398 1 98.06 130 TYR A C 1
ATOM 1038 O O . TYR A 1 130 ? -3.059 -21.812 -15.312 1 98.06 130 TYR A O 1
ATOM 1046 N N . ASN A 1 131 ? -1.438 -23.031 -14.469 1 96.44 131 ASN A N 1
ATOM 1047 C CA . ASN A 1 131 ? -0.506 -22.812 -15.578 1 96.44 131 ASN A CA 1
ATOM 1048 C C . ASN A 1 131 ? -0.273 -21.328 -15.828 1 96.44 131 ASN A C 1
ATOM 1050 O O . ASN A 1 131 ? -0.391 -20.859 -16.969 1 96.44 131 ASN A O 1
ATOM 1054 N N . GLY A 1 132 ? -0.073 -20.578 -14.758 1 98.06 132 GLY A N 1
ATOM 1055 C CA . GLY A 1 132 ? 0.285 -19.172 -14.859 1 98.06 132 GLY A CA 1
ATOM 1056 C C . GLY A 1 132 ? -0.92 -18.25 -14.953 1 98.06 132 GLY A C 1
ATOM 1057 O O . GLY A 1 132 ? -0.771 -17.031 -15.07 1 98.06 132 GLY A O 1
ATOM 1058 N N . LYS A 1 133 ? -2.119 -18.781 -14.922 1 98.88 133 LYS A N 1
ATOM 1059 C CA . LYS A 1 133 ? -3.316 -17.953 -14.969 1 98.88 133 LYS A CA 1
ATOM 1060 C C . LYS A 1 133 ? -3.691 -17.453 -13.578 1 98.88 133 LYS A C 1
ATOM 1062 O O . LYS A 1 133 ? -3.203 -17.969 -12.57 1 98.88 133 LYS A O 1
ATOM 1067 N N . TRP A 1 134 ? -4.492 -16.359 -13.57 1 98.88 134 TRP A N 1
ATOM 1068 C CA . TRP A 1 134 ? -4.777 -15.656 -12.32 1 98.88 134 TRP A CA 1
ATOM 1069 C C . TRP A 1 134 ? -6.262 -15.734 -11.984 1 98.88 134 TRP A C 1
ATOM 1071 O O . TRP A 1 134 ? -7.098 -15.93 -12.875 1 98.88 134 TRP A O 1
ATOM 1081 N N . ASN A 1 135 ? -6.562 -15.586 -10.75 1 98.75 135 ASN A N 1
ATOM 1082 C CA . ASN A 1 135 ? -7.926 -15.531 -10.227 1 98.75 135 ASN A CA 1
ATOM 1083 C C . ASN A 1 135 ? -8.078 -14.43 -9.18 1 98.75 135 ASN A C 1
ATOM 1085 O O . ASN A 1 135 ? -7.16 -14.188 -8.391 1 98.75 135 ASN A O 1
ATOM 1089 N N . ASP A 1 136 ? -9.219 -13.68 -9.203 1 98.62 136 ASP A N 1
ATOM 1090 C CA . ASP A 1 136 ? -9.539 -12.828 -8.07 1 98.62 136 ASP A CA 1
ATOM 1091 C C . ASP A 1 136 ? -10.141 -13.633 -6.926 1 98.62 136 ASP A C 1
ATOM 1093 O O . ASP A 1 136 ? -10.898 -14.586 -7.164 1 98.62 136 ASP A O 1
ATOM 1097 N N . TYR A 1 137 ? -9.672 -13.344 -5.801 1 97.88 137 TYR A N 1
ATOM 1098 C CA . TYR A 1 137 ? -10.023 -14.133 -4.625 1 97.88 137 TYR A CA 1
ATOM 1099 C C . TYR A 1 137 ? -10.297 -13.227 -3.428 1 97.88 137 TYR A C 1
ATOM 1101 O O . TYR A 1 137 ? -9.922 -12.055 -3.428 1 97.88 137 TYR A O 1
ATOM 1109 N N . GLY A 1 138 ? -11.188 -13.688 -2.475 1 96.25 138 GLY A N 1
ATOM 1110 C CA . GLY A 1 138 ? -11.438 -12.906 -1.272 1 96.25 138 GLY A CA 1
ATOM 1111 C C . GLY A 1 138 ? -10.18 -12.641 -0.465 1 96.25 138 GLY A C 1
ATOM 1112 O O . GLY A 1 138 ? -9.445 -13.57 -0.125 1 96.25 138 GLY A O 1
ATOM 1113 N N . CYS A 1 139 ? -9.953 -11.469 -0.046 1 96 139 CYS A N 1
ATOM 1114 C CA . CYS A 1 139 ? -8.688 -11.023 0.53 1 96 139 CYS A CA 1
ATOM 1115 C C . CYS A 1 139 ? -8.477 -11.625 1.913 1 96 139 CYS A C 1
ATOM 1117 O O . CYS A 1 139 ? -7.352 -11.664 2.412 1 96 139 CYS A O 1
ATOM 1119 N N . SER A 1 140 ? -9.539 -12.07 2.535 1 93.81 140 SER A N 1
ATOM 1120 C CA . SER A 1 140 ? -9.469 -12.516 3.924 1 93.81 140 SER A CA 1
ATOM 1121 C C . SER A 1 140 ? -9.016 -13.969 4.02 1 93.81 140 SER A C 1
ATOM 1123 O O . SER A 1 140 ? -8.672 -14.445 5.105 1 93.81 140 SER A O 1
ATOM 1125 N N . HIS A 1 141 ? -9.062 -14.641 2.838 1 97.06 141 HIS A N 1
ATOM 1126 C CA . HIS A 1 141 ? -8.609 -16.031 2.861 1 97.06 141 HIS A CA 1
ATOM 1127 C C . HIS A 1 141 ? -7.129 -16.109 3.217 1 97.06 141 HIS A C 1
ATOM 1129 O O . HIS A 1 141 ? -6.359 -15.188 2.926 1 97.06 141 HIS A O 1
ATOM 1135 N N . ARG A 1 142 ? -6.836 -17.172 3.846 1 98.31 142 ARG A N 1
ATOM 1136 C CA . ARG A 1 142 ? -5.441 -17.406 4.203 1 98.31 142 ARG A CA 1
ATOM 1137 C C . ARG A 1 142 ? -4.793 -18.422 3.271 1 98.31 142 ARG A C 1
ATOM 1139 O O . ARG A 1 142 ? -5.172 -19.594 3.266 1 98.31 142 ARG A O 1
ATOM 1146 N N . ILE A 1 143 ? -3.893 -17.969 2.471 1 98.81 143 ILE A N 1
ATOM 1147 C CA . ILE A 1 143 ? -3.145 -18.812 1.549 1 98.81 143 ILE A CA 1
ATOM 1148 C C . ILE A 1 143 ? -1.68 -18.391 1.527 1 98.81 143 ILE A C 1
ATOM 1150 O O . ILE A 1 143 ? -1.288 -17.453 2.234 1 98.81 143 ILE A O 1
ATOM 1154 N N . LYS A 1 144 ? -0.857 -19.094 0.795 1 98.88 144 LYS A N 1
ATOM 1155 C CA . LYS A 1 144 ? 0.559 -18.75 0.678 1 98.88 144 LYS A CA 1
ATOM 1156 C C . LYS A 1 144 ? 0.757 -17.5 -0.174 1 98.88 144 LYS A C 1
ATOM 1158 O O . LYS A 1 144 ? -0.213 -16.906 -0.642 1 98.88 144 LYS A O 1
ATOM 1163 N N . PHE A 1 145 ? 2.018 -17.016 -0.248 1 98.94 145 PHE A N 1
ATOM 1164 C CA . PHE A 1 145 ? 2.268 -15.758 -0.95 1 98.94 145 PHE A CA 1
ATOM 1165 C C . PHE A 1 145 ? 3.688 -15.719 -1.507 1 98.94 145 PHE A C 1
ATOM 1167 O O . PHE A 1 145 ? 4.559 -16.469 -1.05 1 98.94 145 PHE A O 1
ATOM 1174 N N . ILE A 1 146 ? 3.863 -14.93 -2.506 1 98.94 146 ILE A N 1
ATOM 1175 C CA . ILE A 1 146 ? 5.164 -14.781 -3.156 1 98.94 146 ILE A CA 1
ATOM 1176 C C . ILE A 1 146 ? 5.668 -13.352 -2.982 1 98.94 146 ILE A C 1
ATOM 1178 O O . ILE A 1 146 ? 4.98 -12.398 -3.338 1 98.94 146 ILE A O 1
ATOM 1182 N N . CYS A 1 147 ? 6.844 -13.258 -2.426 1 98.81 147 CYS A N 1
ATOM 1183 C CA . CYS A 1 147 ? 7.5 -11.961 -2.289 1 98.81 147 CYS A CA 1
ATOM 1184 C C . CYS A 1 147 ? 8.539 -11.758 -3.383 1 98.81 147 CYS A C 1
ATOM 1186 O O . CYS A 1 147 ? 9.125 -12.727 -3.875 1 98.81 147 CYS A O 1
ATOM 1188 N N . GLU A 1 148 ? 8.75 -10.516 -3.68 1 98.5 148 GLU A N 1
ATOM 1189 C CA . GLU A 1 148 ? 9.781 -10.141 -4.645 1 98.5 148 GLU A CA 1
ATOM 1190 C C . GLU A 1 148 ? 10.625 -8.984 -4.129 1 98.5 148 GLU A C 1
ATOM 1192 O O . GLU A 1 148 ? 10.102 -8.047 -3.531 1 98.5 148 GLU A O 1
ATOM 1197 N N . GLN A 1 149 ? 11.93 -9.156 -4.316 1 95.44 149 GLN A N 1
ATOM 1198 C CA . GLN A 1 149 ? 12.906 -8.133 -3.973 1 95.44 149 GLN A CA 1
ATOM 1199 C C . GLN A 1 149 ? 13.734 -7.727 -5.191 1 95.44 149 GLN A C 1
ATOM 1201 O O . GLN A 1 149 ? 14.188 -8.586 -5.953 1 95.44 149 GLN A O 1
ATOM 1206 N N . MET B 1 1 ? 73.812 4.879 22.703 1 36.91 1 MET B N 1
ATOM 1207 C CA . MET B 1 1 ? 72.812 5.941 22.594 1 36.91 1 MET B CA 1
ATOM 1208 C C . MET B 1 1 ? 71.938 5.738 21.375 1 36.91 1 MET B C 1
ATOM 1210 O O . MET B 1 1 ? 72.312 6.098 20.266 1 36.91 1 MET B O 1
ATOM 1214 N N . LEU B 1 2 ? 71.25 4.473 21.25 1 44.84 2 LEU B N 1
ATOM 1215 C CA . LEU B 1 2 ? 70.375 4 20.172 1 44.84 2 LEU B CA 1
ATOM 1216 C C . LEU B 1 2 ? 69.062 4.773 20.172 1 44.84 2 LEU B C 1
ATOM 1218 O O . LEU B 1 2 ? 68.375 4.809 21.172 1 44.84 2 LEU B O 1
ATOM 1222 N N . SER B 1 3 ? 69 5.859 19.375 1 47.03 3 SER B N 1
ATOM 1223 C CA . SER B 1 3 ? 67.875 6.762 19.109 1 47.03 3 SER B CA 1
ATOM 1224 C C . SER B 1 3 ? 66.75 6.043 18.391 1 47.03 3 SER B C 1
ATOM 1226 O O . SER B 1 3 ? 66.875 5.742 17.203 1 47.03 3 SER B O 1
ATOM 1228 N N . PHE B 1 4 ? 66.188 4.953 18.859 1 51.31 4 PHE B N 1
ATOM 1229 C CA . PHE B 1 4 ? 65 4.367 18.172 1 51.31 4 PHE B CA 1
ATOM 1230 C C . PHE B 1 4 ? 63.812 5.305 18.219 1 51.31 4 PHE B C 1
ATOM 1232 O O . PHE B 1 4 ? 62.969 5.191 19.094 1 51.31 4 PHE B O 1
ATOM 1239 N N . ASP B 1 5 ? 63.844 6.57 17.922 1 47.66 5 ASP B N 1
ATOM 1240 C CA . ASP B 1 5 ? 62.656 7.348 18.25 1 47.66 5 ASP B CA 1
ATOM 1241 C C . ASP B 1 5 ? 61.562 7.121 17.203 1 47.66 5 ASP B C 1
ATOM 1243 O O . ASP B 1 5 ? 60.969 8.078 16.703 1 47.66 5 ASP B O 1
ATOM 1247 N N . ILE B 1 6 ? 61.438 6.02 16.312 1 51.22 6 ILE B N 1
ATOM 1248 C CA . ILE B 1 6 ? 60.438 6.25 15.266 1 51.22 6 ILE B CA 1
ATOM 1249 C C . ILE B 1 6 ? 59.031 6.176 15.867 1 51.22 6 ILE B C 1
ATOM 1251 O O . ILE B 1 6 ? 58.562 5.094 16.234 1 51.22 6 ILE B O 1
ATOM 1255 N N . ARG B 1 7 ? 58.594 7.137 16.656 1 49.06 7 ARG B N 1
ATOM 1256 C CA . ARG B 1 7 ? 57.188 7.223 17 1 49.06 7 ARG B CA 1
ATOM 1257 C C . ARG B 1 7 ? 56.312 7.238 15.758 1 49.06 7 ARG B C 1
ATOM 1259 O O . ARG B 1 7 ? 56.344 8.188 14.977 1 49.06 7 ARG B O 1
ATOM 1266 N N . ASN B 1 8 ? 56 6.062 15.102 1 56.19 8 ASN B N 1
ATOM 1267 C CA . ASN B 1 8 ? 55 6.012 14.055 1 56.19 8 ASN B CA 1
ATOM 1268 C C . ASN B 1 8 ? 53.656 6.516 14.555 1 56.19 8 ASN B C 1
ATOM 1270 O O . ASN B 1 8 ? 53.031 5.875 15.406 1 56.19 8 ASN B O 1
ATOM 1274 N N . PHE B 1 9 ? 53.438 7.828 14.492 1 57.94 9 PHE B N 1
ATOM 1275 C CA . PHE B 1 9 ? 52.094 8.344 14.727 1 57.94 9 PHE B CA 1
ATOM 1276 C C . PHE B 1 9 ? 51.125 7.801 13.695 1 57.94 9 PHE B C 1
ATOM 1278 O O . PHE B 1 9 ? 51.25 8.102 12.508 1 57.94 9 PHE B O 1
ATOM 1285 N N . LEU B 1 10 ? 50.469 6.672 13.945 1 59.19 10 LEU B N 1
ATOM 1286 C CA . LEU B 1 10 ? 49.312 6.25 13.156 1 59.19 10 LEU B CA 1
ATOM 1287 C C . LEU B 1 10 ? 48.219 7.309 13.188 1 59.19 10 LEU B C 1
ATOM 1289 O O . LEU B 1 10 ? 47.656 7.594 14.242 1 59.19 10 LEU B O 1
ATOM 1293 N N . SER B 1 11 ? 48.219 8.18 12.148 1 61.91 11 SER B N 1
ATOM 1294 C CA . SER B 1 11 ? 47.125 9.133 12.031 1 61.91 11 SER B CA 1
ATOM 1295 C C . SER B 1 11 ? 45.781 8.406 11.812 1 61.91 11 SER B C 1
ATOM 1297 O O . SER B 1 11 ? 45.625 7.707 10.82 1 61.91 11 SER B O 1
ATOM 1299 N N . ILE B 1 12 ? 45.031 8.141 12.883 1 61.22 12 ILE B N 1
ATOM 1300 C CA . ILE B 1 12 ? 43.656 7.691 12.711 1 61.22 12 ILE B CA 1
ATOM 1301 C C . ILE B 1 12 ? 42.812 8.789 12.047 1 61.22 12 ILE B C 1
ATOM 1303 O O . ILE B 1 12 ? 42.594 9.844 12.641 1 61.22 12 ILE B O 1
ATOM 1307 N N . THR B 1 13 ? 42.812 8.859 10.719 1 61.66 13 THR B N 1
ATOM 1308 C CA . THR B 1 13 ? 41.844 9.742 10.055 1 61.66 13 THR B CA 1
ATOM 1309 C C . THR B 1 13 ? 40.438 9.344 10.391 1 61.66 13 THR B C 1
ATOM 1311 O O . THR B 1 13 ? 39.969 8.258 10.008 1 61.66 13 THR B O 1
ATOM 1314 N N . VAL B 1 14 ? 39.875 9.898 11.422 1 59.31 14 VAL B N 1
ATOM 1315 C CA . VAL B 1 14 ? 38.438 9.734 11.695 1 59.31 14 VAL B CA 1
ATOM 1316 C C . VAL B 1 14 ? 37.625 10.273 10.516 1 59.31 14 VAL B C 1
ATOM 1318 O O . VAL B 1 14 ? 37.656 11.469 10.227 1 59.31 14 VAL B O 1
ATOM 1321 N N . PHE B 1 15 ? 37.312 9.414 9.5 1 60.03 15 PHE B N 1
ATOM 1322 C CA . PHE B 1 15 ? 36.312 9.773 8.5 1 60.03 15 PHE B CA 1
ATOM 1323 C C . PHE B 1 15 ? 34.969 10.055 9.141 1 60.03 15 PHE B C 1
ATOM 1325 O O . PHE B 1 15 ? 34.219 9.133 9.5 1 60.03 15 PHE B O 1
ATOM 1332 N N . LEU B 1 16 ? 34.812 11.148 9.758 1 58.44 16 LEU B N 1
ATOM 1333 C CA . LEU B 1 16 ? 33.469 11.523 10.156 1 58.44 16 LEU B CA 1
ATOM 1334 C C . LEU B 1 16 ? 32.562 11.656 8.93 1 58.44 16 LEU B C 1
ATOM 1336 O O . LEU B 1 16 ? 32.812 12.508 8.062 1 58.44 16 LEU B O 1
ATOM 1340 N N . PRO B 1 17 ? 31.719 10.664 8.617 1 57.59 17 PRO B N 1
ATOM 1341 C CA . PRO B 1 17 ? 30.781 10.969 7.539 1 57.59 17 PRO B CA 1
ATOM 1342 C C . PRO B 1 17 ? 30.062 12.305 7.746 1 57.59 17 PRO B C 1
ATOM 1344 O O . PRO B 1 17 ? 29.5 12.547 8.812 1 57.59 17 PRO B O 1
ATOM 1347 N N . LEU B 1 18 ? 30.484 13.328 7.207 1 53.09 18 LEU B N 1
ATOM 1348 C CA . LEU B 1 18 ? 29.641 14.516 7.176 1 53.09 18 LEU B CA 1
ATOM 1349 C C . LEU B 1 18 ? 28.203 14.156 6.82 1 53.09 18 LEU B C 1
ATOM 1351 O O . LEU B 1 18 ? 27.906 13.836 5.668 1 53.09 18 LEU B O 1
ATOM 1355 N N . TYR B 1 19 ? 27.406 13.609 7.738 1 54.19 19 TYR B N 1
ATOM 1356 C CA . TYR B 1 19 ? 25.969 13.555 7.516 1 54.19 19 TYR B CA 1
ATOM 1357 C C . TYR B 1 19 ? 25.438 14.922 7.094 1 54.19 19 TYR B C 1
ATOM 1359 O O . TYR B 1 19 ? 25.312 15.828 7.918 1 54.19 19 TYR B O 1
ATOM 1367 N N . VAL B 1 20 ? 25.891 15.477 6.09 1 53.75 20 VAL B N 1
ATOM 1368 C CA . VAL B 1 20 ? 25.203 16.656 5.582 1 53.75 20 VAL B CA 1
ATOM 1369 C C . VAL B 1 20 ? 23.703 16.375 5.469 1 53.75 20 VAL B C 1
ATOM 1371 O O . VAL B 1 20 ? 23.281 15.5 4.711 1 53.75 20 VAL B O 1
ATOM 1374 N N . GLY B 1 21 ? 23.016 16.516 6.504 1 59.88 21 GLY B N 1
ATOM 1375 C CA . GLY B 1 21 ? 21.578 16.406 6.379 1 59.88 21 GLY B CA 1
ATOM 1376 C C . GLY B 1 21 ? 21.031 17 5.086 1 59.88 21 GLY B C 1
ATOM 1377 O O . GLY B 1 21 ? 21.297 18.156 4.777 1 59.88 21 GLY B O 1
ATOM 1378 N N . ALA B 1 22 ? 20.922 16.219 4.031 1 68.31 22 ALA B N 1
ATOM 1379 C CA . ALA B 1 22 ? 20.438 16.688 2.736 1 68.31 22 ALA B CA 1
ATOM 1380 C C . ALA B 1 22 ? 19.219 17.594 2.898 1 68.31 22 ALA B C 1
ATOM 1382 O O . ALA B 1 22 ? 18.312 17.281 3.676 1 68.31 22 ALA B O 1
ATOM 1383 N N . SER B 1 23 ? 19.438 18.938 2.709 1 88.38 23 SER B N 1
ATOM 1384 C CA . SER B 1 23 ? 18.328 19.891 2.689 1 88.38 23 SER B CA 1
ATOM 1385 C C . SER B 1 23 ? 17.156 19.359 1.871 1 88.38 23 SER B C 1
ATOM 1387 O O . SER B 1 23 ? 17.344 18.562 0.952 1 88.38 23 SER B O 1
ATOM 1389 N N . CYS B 1 24 ? 15.953 19.672 2.385 1 95.88 24 CYS B N 1
ATOM 1390 C CA . CYS B 1 24 ? 14.758 19.25 1.665 1 95.88 24 CYS B CA 1
ATOM 1391 C C . CYS B 1 24 ? 14.703 19.875 0.277 1 95.88 24 CYS B C 1
ATOM 1393 O O . CYS B 1 24 ? 15.258 20.953 0.056 1 95.88 24 CYS B O 1
ATOM 1395 N N . ARG B 1 25 ? 14.109 19.109 -0.646 1 94.12 25 ARG B N 1
ATOM 1396 C CA . ARG B 1 25 ? 13.828 19.641 -1.976 1 94.12 25 ARG B CA 1
ATOM 1397 C C . ARG B 1 25 ? 12.984 20.906 -1.893 1 94.12 25 ARG B C 1
ATOM 1399 O O . ARG B 1 25 ? 12.227 21.094 -0.939 1 94.12 25 ARG B O 1
ATOM 1406 N N . SER B 1 26 ? 13.141 21.75 -2.875 1 95.5 26 SER B N 1
ATOM 1407 C CA . SER B 1 26 ? 12.344 22.969 -2.932 1 95.5 26 SER B CA 1
ATOM 1408 C C . SER B 1 26 ? 10.859 22.672 -2.758 1 95.5 26 SER B C 1
ATOM 1410 O O . SER B 1 26 ? 10.344 21.703 -3.33 1 95.5 26 SER B O 1
ATOM 1412 N N . GLY B 1 27 ? 10.18 23.469 -1.959 1 96.25 27 GLY B N 1
ATOM 1413 C CA . GLY B 1 27 ? 8.75 23.312 -1.747 1 96.25 27 GLY B CA 1
ATOM 1414 C C . GLY B 1 27 ? 8.414 22.359 -0.611 1 96.25 27 GLY B C 1
ATOM 1415 O O . GLY B 1 27 ? 7.258 22.25 -0.206 1 96.25 27 GLY B O 1
ATOM 1416 N N . TRP B 1 28 ? 9.453 21.703 -0.183 1 97.94 28 TRP B N 1
ATOM 1417 C CA . TRP B 1 28 ? 9.273 20.797 0.958 1 97.94 28 TRP B CA 1
ATOM 1418 C C . TRP B 1 28 ? 9.75 21.469 2.248 1 97.94 28 TRP B C 1
ATOM 1420 O O . TRP B 1 28 ? 10.625 22.328 2.221 1 97.94 28 TRP B O 1
ATOM 1430 N N . VAL B 1 29 ? 9.188 21.094 3.389 1 97.5 29 VAL B N 1
ATOM 1431 C CA . VAL B 1 29 ? 9.516 21.672 4.684 1 97.5 29 VAL B CA 1
ATOM 1432 C C . VAL B 1 29 ? 10.125 20.609 5.594 1 97.5 29 VAL B C 1
ATOM 1434 O O . VAL B 1 29 ? 9.641 19.484 5.652 1 97.5 29 VAL B O 1
ATOM 1437 N N . GLU B 1 30 ? 11.117 21.047 6.285 1 97.06 30 GLU B N 1
ATOM 1438 C CA . GLU B 1 30 ? 11.859 20.109 7.129 1 97.06 30 GLU B CA 1
ATOM 1439 C C . GLU B 1 30 ? 11.305 20.094 8.547 1 97.06 30 GLU B C 1
ATOM 1441 O O . GLU B 1 30 ? 10.977 21.141 9.109 1 97.06 30 GLU B O 1
ATOM 1446 N N . TYR B 1 31 ? 11.203 18.891 9.117 1 97.25 31 TYR B N 1
ATOM 1447 C CA . TYR B 1 31 ? 10.961 18.672 10.539 1 97.25 31 TYR B CA 1
ATOM 1448 C C . TYR B 1 31 ? 11.719 17.453 11.047 1 97.25 31 TYR B C 1
ATOM 1450 O O . TYR B 1 31 ? 11.461 16.328 10.609 1 97.25 31 TYR B O 1
ATOM 1458 N N . GLU B 1 32 ? 12.602 17.672 11.93 1 94.56 32 GLU B N 1
ATOM 1459 C CA . GLU B 1 32 ? 13.516 16.641 12.422 1 94.56 32 GLU B CA 1
ATOM 1460 C C . GLU B 1 32 ? 14.281 16 11.273 1 94.56 32 GLU B C 1
ATOM 1462 O O . GLU B 1 32 ? 14.969 16.688 10.508 1 94.56 32 GLU B O 1
ATOM 1467 N N . THR B 1 33 ? 14.078 14.766 10.961 1 94.19 33 THR B N 1
ATOM 1468 C CA . THR B 1 33 ? 14.875 14.094 9.938 1 94.19 33 THR B CA 1
ATOM 1469 C C . THR B 1 33 ? 14.039 13.852 8.688 1 94.19 33 THR B C 1
ATOM 1471 O O . THR B 1 33 ? 14.445 13.094 7.801 1 94.19 33 THR B O 1
ATOM 1474 N N . SER B 1 34 ? 12.883 14.539 8.656 1 96.94 34 SER B N 1
ATOM 1475 C CA . SER B 1 34 ? 11.992 14.281 7.531 1 96.94 34 SER B CA 1
ATOM 1476 C C . SER B 1 34 ? 11.656 15.562 6.781 1 96.94 34 SER B C 1
ATOM 1478 O O . SER B 1 34 ? 11.836 16.656 7.309 1 96.94 34 SER B O 1
ATOM 1480 N N . CYS B 1 35 ? 11.289 15.359 5.535 1 98.25 35 CYS B N 1
ATOM 1481 C CA . CYS B 1 35 ? 10.781 16.438 4.691 1 98.25 35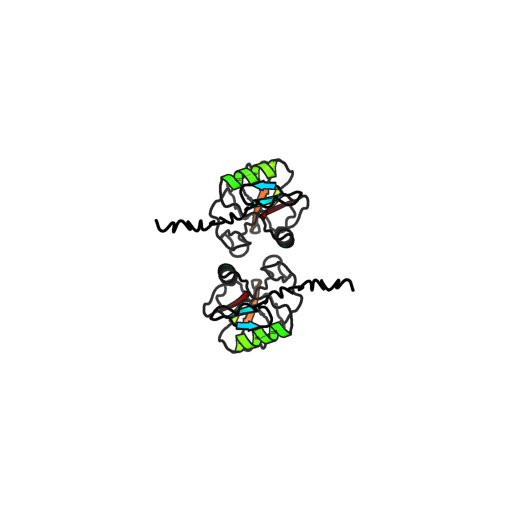 CYS B CA 1
ATOM 1482 C C . CYS B 1 35 ? 9.312 16.219 4.348 1 98.25 35 CYS B C 1
ATOM 1484 O O . CYS B 1 35 ? 8.898 15.078 4.086 1 98.25 35 CYS B O 1
ATOM 1486 N N . TYR B 1 36 ? 8.57 17.297 4.332 1 98.62 36 TYR B N 1
ATOM 1487 C CA . TYR B 1 36 ? 7.125 17.219 4.117 1 98.62 36 TYR B CA 1
ATOM 1488 C C . TYR B 1 36 ? 6.699 18.109 2.961 1 98.62 36 TYR B C 1
ATOM 1490 O O . TYR B 1 36 ? 7.242 19.203 2.781 1 98.62 36 TYR B O 1
ATOM 1498 N N . TYR B 1 37 ? 5.75 17.641 2.225 1 98.69 37 TYR B N 1
ATOM 1499 C CA . TYR B 1 37 ? 5.148 18.406 1.136 1 98.69 37 TYR B CA 1
ATOM 1500 C C . TYR B 1 37 ? 3.648 18.578 1.352 1 98.69 37 TYR B C 1
ATOM 1502 O O . TYR B 1 37 ? 2.922 17.594 1.497 1 98.69 37 TYR B O 1
ATOM 1510 N N . PHE B 1 38 ? 3.252 19.781 1.473 1 98.75 38 PHE B N 1
ATOM 1511 C CA . PHE B 1 38 ? 1.834 20.109 1.521 1 98.75 38 PHE B CA 1
ATOM 1512 C C . PHE B 1 38 ? 1.309 20.453 0.13 1 98.75 38 PHE B C 1
ATOM 1514 O O . PHE B 1 38 ? 1.645 21.5 -0.431 1 98.75 38 PHE B O 1
ATOM 1521 N N . SER B 1 39 ? 0.446 19.609 -0.368 1 98.62 39 SER B N 1
ATOM 1522 C CA . SER B 1 39 ? 0.066 19.703 -1.773 1 98.62 39 SER B CA 1
ATOM 1523 C C . SER B 1 39 ? -0.82 20.922 -2.031 1 98.62 39 SER B C 1
ATOM 1525 O O . SER B 1 39 ? -1.486 21.406 -1.118 1 98.62 39 SER B O 1
ATOM 1527 N N . THR B 1 40 ? -0.807 21.375 -3.273 1 97.06 40 THR B N 1
ATOM 1528 C CA . THR B 1 40 ? -1.766 22.375 -3.723 1 97.06 40 THR B CA 1
ATOM 1529 C C . THR B 1 40 ? -2.891 21.734 -4.523 1 97.06 40 THR B C 1
ATOM 1531 O O . THR B 1 40 ? -4.02 22.234 -4.527 1 97.06 40 THR B O 1
ATOM 1534 N N . ASP B 1 41 ? -2.596 20.578 -5.156 1 97.44 41 ASP B N 1
ATOM 1535 C CA . ASP B 1 41 ? -3.586 19.844 -5.934 1 97.44 41 ASP B CA 1
ATOM 1536 C C . ASP B 1 41 ? -4.449 18.969 -5.031 1 97.44 41 ASP B C 1
ATOM 1538 O O . ASP B 1 41 ? -4.035 18.609 -3.928 1 97.44 41 ASP B O 1
ATOM 1542 N N . SER B 1 42 ? -5.648 18.719 -5.512 1 98.69 42 SER B N 1
ATOM 1543 C CA . SER B 1 42 ? -6.578 17.828 -4.824 1 98.69 42 SER B CA 1
ATOM 1544 C C . SER B 1 42 ? -6.727 16.5 -5.566 1 98.69 42 SER B C 1
ATOM 1546 O O . SER B 1 42 ? -6.91 16.484 -6.789 1 98.69 42 SER B O 1
ATOM 1548 N N . LEU B 1 43 ? -6.605 15.422 -4.84 1 98.06 43 LEU B N 1
ATOM 1549 C CA . LEU B 1 43 ? -6.738 14.07 -5.371 1 98.06 43 LEU B CA 1
ATOM 1550 C C . LEU B 1 43 ? -7.539 13.188 -4.418 1 98.06 43 LEU B C 1
ATOM 1552 O O . LEU B 1 43 ? -7.727 13.547 -3.252 1 98.06 43 LEU B O 1
ATOM 1556 N N . ASN B 1 44 ? -8.078 12.102 -4.992 1 96.31 44 ASN B N 1
ATOM 1557 C CA . ASN B 1 44 ? -8.594 11.109 -4.055 1 96.31 44 ASN B CA 1
ATOM 1558 C C . ASN B 1 44 ? -7.457 10.43 -3.291 1 96.31 44 ASN B C 1
ATOM 1560 O O . ASN B 1 44 ? -6.285 10.633 -3.602 1 96.31 44 ASN B O 1
ATOM 1564 N N . TRP B 1 45 ? -7.766 9.711 -2.295 1 96.88 45 TRP B N 1
ATOM 1565 C CA . TRP B 1 45 ? -6.758 9.195 -1.372 1 96.88 45 TRP B CA 1
ATOM 1566 C C . TRP B 1 45 ? -5.742 8.328 -2.104 1 96.88 45 TRP B C 1
ATOM 1568 O O . TRP B 1 45 ? -4.535 8.469 -1.897 1 96.88 45 TRP B O 1
ATOM 1578 N N . ARG B 1 46 ? -6.281 7.477 -3 1 92.25 46 ARG B N 1
ATOM 1579 C CA . ARG B 1 46 ? -5.406 6.555 -3.721 1 92.25 46 ARG B CA 1
ATOM 1580 C C . ARG B 1 46 ? -4.461 7.312 -4.648 1 92.25 46 ARG B C 1
ATOM 1582 O O . ARG B 1 46 ? -3.262 7.031 -4.68 1 92.25 46 ARG B O 1
ATOM 1589 N N . ASP B 1 47 ? -4.988 8.227 -5.398 1 94.06 47 ASP B N 1
ATOM 1590 C CA . ASP B 1 47 ? -4.156 9 -6.309 1 94.06 47 ASP B CA 1
ATOM 1591 C C . ASP B 1 47 ? -3.152 9.859 -5.539 1 94.06 47 ASP B C 1
ATOM 1593 O O . ASP B 1 47 ? -2.031 10.078 -6 1 94.06 47 ASP B O 1
ATOM 1597 N N . ALA B 1 48 ? -3.562 10.32 -4.395 1 97.88 48 ALA B N 1
ATOM 1598 C CA . ALA B 1 48 ? -2.654 11.07 -3.533 1 97.88 48 ALA B CA 1
ATOM 1599 C C . ALA B 1 48 ? -1.499 10.195 -3.059 1 97.88 48 ALA B C 1
ATOM 1601 O O . ALA B 1 48 ? -0.338 10.609 -3.105 1 97.88 48 ALA B O 1
ATOM 1602 N N . SER B 1 49 ? -1.854 9.016 -2.602 1 96.06 49 SER B N 1
ATOM 1603 C CA . SER B 1 49 ? -0.835 8.055 -2.186 1 96.06 49 SER B CA 1
ATOM 1604 C C . SER B 1 49 ? 0.139 7.758 -3.32 1 96.06 49 SER B C 1
ATOM 1606 O O . SER B 1 49 ? 1.354 7.734 -3.111 1 96.06 49 SER B O 1
ATOM 1608 N N . ASN B 1 50 ? -0.348 7.566 -4.504 1 92.31 50 ASN B N 1
ATOM 1609 C CA . ASN B 1 50 ? 0.483 7.281 -5.672 1 92.31 50 ASN B CA 1
ATOM 1610 C C . ASN B 1 50 ? 1.378 8.469 -6.023 1 92.31 50 ASN B C 1
ATOM 1612 O O . ASN B 1 50 ? 2.531 8.281 -6.418 1 92.31 50 ASN B O 1
ATOM 1616 N N . ASP B 1 51 ? 0.827 9.633 -5.91 1 96.44 51 ASP B N 1
ATOM 1617 C CA . ASP B 1 51 ? 1.604 10.836 -6.215 1 96.44 51 ASP B CA 1
ATOM 1618 C C . ASP B 1 51 ? 2.799 10.969 -5.273 1 96.44 51 ASP B C 1
ATOM 1620 O O . ASP B 1 51 ? 3.916 11.242 -5.715 1 96.44 51 ASP B O 1
ATOM 1624 N N . CYS B 1 52 ? 2.541 10.75 -3.996 1 97.75 52 CYS B N 1
ATOM 1625 C CA . CYS B 1 52 ? 3.643 10.789 -3.041 1 97.75 52 CYS B CA 1
ATOM 1626 C C . CYS B 1 52 ? 4.695 9.742 -3.383 1 97.75 52 CYS B C 1
ATOM 1628 O O . CYS B 1 52 ? 5.891 10.039 -3.398 1 97.75 52 CYS B O 1
ATOM 1630 N N . ARG B 1 53 ? 4.301 8.594 -3.742 1 92.88 53 ARG B N 1
ATOM 1631 C CA . ARG B 1 53 ? 5.234 7.52 -4.078 1 92.88 53 ARG B CA 1
ATOM 1632 C C . ARG B 1 53 ? 6.051 7.875 -5.316 1 92.88 53 ARG B C 1
ATOM 1634 O O . ARG B 1 53 ? 7.242 7.562 -5.387 1 92.88 53 ARG B O 1
ATOM 1641 N N . ALA B 1 54 ? 5.387 8.508 -6.273 1 92.44 54 ALA B N 1
ATOM 1642 C CA . ALA B 1 54 ? 6.062 8.922 -7.5 1 92.44 54 ALA B CA 1
ATOM 1643 C C . ALA B 1 54 ? 7.191 9.906 -7.203 1 92.44 54 ALA B C 1
ATOM 1645 O O . ALA B 1 54 ? 8.109 10.07 -8.008 1 92.44 54 ALA B O 1
ATOM 1646 N N . HIS B 1 55 ? 7.121 10.477 -6.027 1 93.88 55 HIS B N 1
ATOM 1647 C CA . HIS B 1 55 ? 8.156 11.414 -5.59 1 93.88 55 HIS B CA 1
ATOM 1648 C C . HIS B 1 55 ? 9 10.82 -4.473 1 93.88 55 HIS B C 1
ATOM 1650 O O . HIS B 1 55 ? 9.469 11.539 -3.588 1 93.88 55 HIS B O 1
ATOM 1656 N N . SER B 1 56 ? 9.125 9.523 -4.484 1 92.31 56 SER B N 1
ATOM 1657 C CA . SER B 1 56 ? 9.953 8.766 -3.549 1 92.31 56 SER B CA 1
ATOM 1658 C C . SER B 1 56 ? 9.594 9.094 -2.104 1 92.31 56 SER B C 1
ATOM 1660 O O . SER B 1 56 ? 10.484 9.281 -1.267 1 92.31 56 SER B O 1
ATOM 1662 N N . SER B 1 57 ? 8.336 9.266 -1.853 1 96.56 57 SER B N 1
ATOM 1663 C CA . SER B 1 57 ? 7.766 9.562 -0.543 1 96.56 57 SER B CA 1
ATOM 1664 C C . SER B 1 57 ? 6.453 8.812 -0.33 1 96.56 57 SER B C 1
ATOM 1666 O O . SER B 1 57 ? 6.105 7.93 -1.112 1 96.56 57 SER B O 1
ATOM 1668 N N . GLU B 1 58 ? 5.809 9.016 0.806 1 96.62 58 GLU B N 1
ATOM 1669 C CA . GLU B 1 58 ? 4.504 8.438 1.113 1 96.62 58 GLU B CA 1
ATOM 1670 C C . GLU B 1 58 ? 3.588 9.477 1.765 1 96.62 58 GLU B C 1
ATOM 1672 O O . GLU B 1 58 ? 4.055 10.516 2.229 1 96.62 58 GLU B O 1
ATOM 1677 N N . LEU B 1 59 ? 2.303 9.188 1.719 1 98.56 59 LEU B N 1
ATOM 1678 C CA . LEU B 1 59 ? 1.455 10.008 2.584 1 98.56 59 LEU B CA 1
ATOM 1679 C C . LEU B 1 59 ? 1.982 10.008 4.016 1 98.56 59 LEU B C 1
ATOM 1681 O O . LEU B 1 59 ? 2.494 8.992 4.496 1 98.56 59 LEU B O 1
ATOM 1685 N N . VAL B 1 60 ? 1.806 11.062 4.688 1 98.81 60 VAL B N 1
ATOM 1686 C CA . VAL B 1 60 ? 2.469 11.273 5.973 1 98.81 60 VAL B CA 1
ATOM 1687 C C . VAL B 1 60 ? 1.916 10.297 7.004 1 98.81 60 VAL B C 1
ATOM 1689 O O . VAL B 1 60 ? 0.701 10.117 7.113 1 98.81 60 VAL B O 1
ATOM 1692 N N . ILE B 1 61 ? 2.797 9.648 7.617 1 98.25 61 ILE B N 1
ATOM 1693 C CA . ILE B 1 61 ? 2.57 8.859 8.828 1 98.25 61 ILE B CA 1
ATOM 1694 C C . ILE B 1 61 ? 2.854 9.711 10.062 1 98.25 61 ILE B C 1
ATOM 1696 O O . ILE B 1 61 ? 3.9 10.359 10.148 1 98.25 61 ILE B O 1
ATOM 1700 N N . ILE B 1 62 ? 1.932 9.781 10.969 1 98.31 62 ILE B N 1
ATOM 1701 C CA . ILE B 1 62 ? 2.102 10.578 12.18 1 98.31 62 ILE B CA 1
ATOM 1702 C C . ILE B 1 62 ? 2.221 9.656 13.391 1 98.31 62 ILE B C 1
ATOM 1704 O O . ILE B 1 62 ? 1.228 9.078 13.836 1 98.31 62 ILE B O 1
ATOM 1708 N N . ASP B 1 63 ? 3.391 9.633 13.906 1 94.94 63 ASP B N 1
ATOM 1709 C CA . ASP B 1 63 ? 3.584 8.609 14.93 1 94.94 63 ASP B CA 1
ATOM 1710 C C . ASP B 1 63 ? 3.857 9.234 16.297 1 94.94 63 ASP B C 1
ATOM 1712 O O . ASP B 1 63 ? 4.133 8.531 17.266 1 94.94 63 ASP B O 1
ATOM 1716 N N . SER B 1 64 ? 3.764 10.586 16.391 1 97.5 64 SER B N 1
ATOM 1717 C CA . SER B 1 64 ? 3.959 11.25 17.688 1 97.5 64 SER B CA 1
ATOM 1718 C C . SER B 1 64 ? 3.123 12.516 17.781 1 97.5 64 SER B C 1
ATOM 1720 O O . SER B 1 64 ? 2.719 13.086 16.766 1 97.5 64 SER B O 1
ATOM 1722 N N . LYS B 1 65 ? 2.963 12.875 19.062 1 97.88 65 LYS B N 1
ATOM 1723 C CA . LYS B 1 65 ? 2.234 14.109 19.328 1 97.88 65 LYS B CA 1
ATOM 1724 C C . LYS B 1 65 ? 2.973 15.32 18.781 1 97.88 65 LYS B C 1
ATOM 1726 O O . LYS B 1 65 ? 2.348 16.25 18.266 1 97.88 65 LYS B O 1
ATOM 1731 N N . GLU B 1 66 ? 4.273 15.281 18.844 1 98.19 66 GLU B N 1
ATOM 1732 C CA . GLU B 1 66 ? 5.094 16.391 18.359 1 98.19 66 GLU B CA 1
ATOM 1733 C C . GLU B 1 66 ? 4.988 16.531 16.844 1 98.19 66 GLU B C 1
ATOM 1735 O O . GLU B 1 66 ? 4.828 17.641 16.328 1 98.19 66 GLU B O 1
ATOM 1740 N N . GLU B 1 67 ? 5.09 15.445 16.188 1 98.31 67 GLU B N 1
ATOM 1741 C CA . GLU B 1 67 ? 4.938 15.477 14.734 1 98.31 67 GLU B CA 1
ATOM 1742 C C . GLU B 1 67 ? 3.541 15.945 14.336 1 98.31 67 GLU B C 1
ATOM 1744 O O . GLU B 1 67 ? 3.385 16.719 13.383 1 98.31 67 GLU B O 1
ATOM 1749 N N . ASN B 1 68 ? 2.533 15.484 15.094 1 98.81 68 ASN B N 1
ATOM 1750 C CA . ASN B 1 68 ? 1.156 15.898 14.852 1 98.81 68 ASN B CA 1
ATOM 1751 C C . ASN B 1 68 ? 0.992 17.406 14.977 1 98.81 68 ASN B C 1
ATOM 1753 O O . ASN B 1 68 ? 0.258 18.016 14.203 1 98.81 68 ASN B O 1
ATOM 1757 N N . ALA B 1 69 ? 1.645 17.969 15.969 1 98.56 69 ALA B N 1
ATOM 1758 C CA . ALA B 1 69 ? 1.593 19.406 16.172 1 98.56 69 ALA B CA 1
ATOM 1759 C C . ALA B 1 69 ? 2.256 20.156 15.016 1 98.56 69 ALA B C 1
ATOM 1761 O O . ALA B 1 69 ? 1.759 21.188 14.562 1 98.56 69 ALA B O 1
ATOM 1762 N N . PHE B 1 70 ? 3.377 19.609 14.57 1 98.75 70 PHE B N 1
ATOM 1763 C CA . PHE B 1 70 ? 4.051 20.188 13.414 1 98.75 70 PHE B CA 1
ATOM 1764 C C . PHE B 1 70 ? 3.139 20.188 12.195 1 98.75 70 PHE B C 1
ATOM 1766 O O . PHE B 1 70 ? 3.006 21.188 11.508 1 98.75 70 PHE B O 1
ATOM 1773 N N . ILE B 1 71 ? 2.477 19.016 11.906 1 98.81 71 ILE B N 1
ATOM 1774 C CA . ILE B 1 71 ? 1.572 18.859 10.766 1 98.81 71 ILE B CA 1
ATOM 1775 C C . ILE B 1 71 ? 0.409 19.828 10.898 1 98.81 71 ILE B C 1
ATOM 1777 O O . ILE B 1 71 ? 0.032 20.484 9.922 1 98.81 71 ILE B O 1
ATOM 1781 N N . ALA B 1 72 ? -0.151 20 12.141 1 98.62 72 ALA B N 1
ATOM 1782 C CA . ALA B 1 72 ? -1.26 20.922 12.391 1 98.62 72 ALA B CA 1
ATOM 1783 C C . ALA B 1 72 ? -0.875 22.344 12.039 1 98.62 72 ALA B C 1
ATOM 1785 O O . ALA B 1 72 ? -1.672 23.078 11.453 1 98.62 72 ALA B O 1
ATOM 1786 N N . GLY B 1 73 ? 0.318 22.688 12.461 1 98.19 73 GLY B N 1
ATOM 1787 C CA . GLY B 1 73 ? 0.806 24.016 12.117 1 98.19 73 GLY B CA 1
ATOM 1788 C C . GLY B 1 73 ? 0.894 24.25 10.625 1 98.19 73 GLY B C 1
ATOM 1789 O O . GLY B 1 73 ? 0.479 25.297 10.125 1 98.19 73 GLY B O 1
ATOM 1790 N N . GLY B 1 74 ? 1.461 23.281 9.883 1 98.19 74 GLY B N 1
ATOM 1791 C CA . GLY B 1 74 ? 1.539 23.359 8.438 1 98.19 74 GLY B CA 1
ATOM 1792 C C . GLY B 1 74 ? 0.179 23.469 7.77 1 98.19 74 GLY B C 1
ATOM 1793 O O . GLY B 1 74 ? -0.011 24.25 6.844 1 98.19 74 GLY B O 1
ATOM 1794 N N . VAL B 1 75 ? -0.724 22.672 8.25 1 98.5 75 VAL B N 1
ATOM 1795 C CA . VAL B 1 75 ? -2.086 22.656 7.727 1 98.5 75 VAL B CA 1
ATOM 1796 C C . VAL B 1 75 ? -2.744 24.016 7.93 1 98.5 75 VAL B C 1
ATOM 1798 O O . VAL B 1 75 ? -3.459 24.5 7.051 1 98.5 75 VAL B O 1
ATOM 1801 N N . ASN B 1 76 ? -2.473 24.625 9.07 1 97.25 76 ASN B N 1
ATOM 1802 C CA . ASN B 1 76 ? -3.061 25.922 9.383 1 97.25 76 ASN B CA 1
ATOM 1803 C C . ASN B 1 76 ? -2.549 27.016 8.453 1 97.25 76 ASN B C 1
ATOM 1805 O O . ASN B 1 76 ? -3.182 28.062 8.305 1 97.25 76 ASN B O 1
ATOM 1809 N N . ASN B 1 77 ? -1.39 26.797 7.824 1 96.31 77 ASN B N 1
ATOM 1810 C CA . ASN B 1 77 ? -0.81 27.766 6.898 1 96.31 77 ASN B CA 1
ATOM 1811 C C . ASN B 1 77 ? -1.367 27.594 5.488 1 96.31 77 ASN B C 1
ATOM 1813 O O . ASN B 1 77 ? -0.993 28.328 4.578 1 96.31 77 ASN B O 1
ATOM 1817 N N . HIS B 1 78 ? -2.24 26.609 5.332 1 95.69 78 HIS B N 1
ATOM 1818 C CA . HIS B 1 78 ? -2.883 26.328 4.051 1 95.69 78 HIS B CA 1
ATOM 1819 C C . HIS B 1 78 ? -4.402 26.328 4.188 1 95.69 78 HIS B C 1
ATOM 1821 O O . HIS B 1 78 ? -4.93 26.484 5.289 1 95.69 78 HIS B O 1
ATOM 1827 N N . THR B 1 79 ? -5.02 26.281 3.035 1 94.5 79 THR B N 1
ATOM 1828 C CA . THR B 1 79 ? -6.469 26.125 3.043 1 94.5 79 THR B CA 1
ATOM 1829 C C . THR B 1 79 ? -6.867 24.703 2.645 1 94.5 79 THR B C 1
ATOM 1831 O O . THR B 1 79 ? -6.141 24.047 1.902 1 94.5 79 THR B O 1
ATOM 1834 N N . GLY B 1 80 ? -7.977 24.297 3.188 1 96.38 80 GLY B N 1
ATOM 1835 C CA . GLY B 1 80 ? -8.547 23.047 2.723 1 96.38 80 GLY B CA 1
ATOM 1836 C C . GLY B 1 80 ? -8.219 21.875 3.621 1 96.38 80 GLY B C 1
ATOM 1837 O O . GLY B 1 80 ? -7.875 22.047 4.793 1 96.38 80 GLY B O 1
ATOM 1838 N N . SER B 1 81 ? -8.547 20.672 3.172 1 98.62 81 SER B N 1
ATOM 1839 C CA . SER B 1 81 ? -8.359 19.391 3.857 1 98.62 81 SER B CA 1
ATOM 1840 C C . SER B 1 81 ? -7.199 18.609 3.262 1 98.62 81 SER B C 1
ATOM 1842 O O . SER B 1 81 ? -6.848 18.797 2.096 1 98.62 81 SER B O 1
ATOM 1844 N N . PHE B 1 82 ? -6.582 17.734 4.133 1 98.94 82 PHE B N 1
ATOM 1845 C CA . PHE B 1 82 ? -5.395 17 3.705 1 98.94 82 PHE B CA 1
ATOM 1846 C C . PHE B 1 82 ? -5.516 15.516 4.055 1 98.94 82 PHE B C 1
ATOM 1848 O O . PHE B 1 82 ? -5.844 15.172 5.188 1 98.94 82 PHE B O 1
ATOM 1855 N N . TRP B 1 83 ? -5.191 14.68 3.043 1 98.94 83 TRP B N 1
ATOM 1856 C CA . TRP B 1 83 ? -5.059 13.25 3.299 1 98.94 83 TRP B CA 1
ATOM 1857 C C . TRP B 1 83 ? -3.809 12.961 4.121 1 98.94 83 TRP B C 1
ATOM 1859 O O . TRP B 1 83 ? -2.756 13.562 3.9 1 98.94 83 TRP B O 1
ATOM 1869 N N . LEU B 1 84 ? -3.926 12.047 5.02 1 98.94 84 LEU B N 1
ATOM 1870 C CA . LEU B 1 84 ? -2.838 11.367 5.711 1 98.94 84 LEU B CA 1
ATOM 1871 C C . LEU B 1 84 ? -2.779 9.898 5.312 1 98.94 84 LEU B C 1
ATOM 1873 O O . LEU B 1 84 ? -3.658 9.406 4.602 1 98.94 84 LEU B O 1
ATOM 1877 N N . ASP B 1 85 ? -1.812 9.195 5.68 1 98.44 85 ASP B N 1
ATOM 1878 C CA . ASP B 1 85 ? -1.547 7.855 5.172 1 98.44 85 ASP B CA 1
ATOM 1879 C C . ASP B 1 85 ? -2.537 6.844 5.746 1 98.44 85 ASP B C 1
ATOM 1881 O O . ASP B 1 85 ? -2.703 5.75 5.203 1 98.44 85 ASP B O 1
ATOM 1885 N N . GLY B 1 86 ? -3.311 7.09 6.738 1 98.12 86 GLY B N 1
ATOM 1886 C CA . GLY B 1 86 ? -4.109 6.133 7.484 1 98.12 86 GLY B CA 1
ATOM 1887 C C . GLY B 1 86 ? -5.332 5.652 6.723 1 98.12 86 GLY B C 1
ATOM 1888 O O . GLY B 1 86 ? -5.965 6.426 6 1 98.12 86 GLY B O 1
ATOM 1889 N N . SER B 1 87 ? -5.613 4.348 6.887 1 96.06 87 SER B N 1
ATOM 1890 C CA . SER B 1 87 ? -6.793 3.746 6.277 1 96.06 87 SER B CA 1
ATOM 1891 C C . SER B 1 87 ? -7.227 2.496 7.031 1 96.06 87 SER B C 1
ATOM 1893 O O . SER B 1 87 ? -6.406 1.826 7.66 1 96.06 87 SER B O 1
ATOM 1895 N N . ASP B 1 88 ? -8.492 2.217 6.996 1 94.12 88 ASP B N 1
ATOM 1896 C CA . ASP B 1 88 ? -8.992 0.925 7.465 1 94.12 88 ASP B CA 1
ATOM 1897 C C . ASP B 1 88 ? -9.75 0.195 6.359 1 94.12 88 ASP B C 1
ATOM 1899 O O . ASP B 1 88 ? -10.656 -0.59 6.637 1 94.12 88 ASP B O 1
ATOM 1903 N N . GLU B 1 89 ? -9.352 0.532 5.113 1 86.31 89 GLU B N 1
ATOM 1904 C CA . GLU B 1 89 ? -10.008 -0.04 3.941 1 86.31 89 GLU B CA 1
ATOM 1905 C C . GLU B 1 89 ? -9.812 -1.553 3.885 1 86.31 89 GLU B C 1
ATOM 1907 O O . GLU B 1 89 ? -10.711 -2.281 3.449 1 86.31 89 GLU B O 1
ATOM 1912 N N . PHE B 1 90 ? -8.695 -2.111 4.273 1 80.75 90 PHE B N 1
ATOM 1913 C CA . PHE B 1 90 ? -8.398 -3.533 4.152 1 80.75 90 PHE B CA 1
ATOM 1914 C C . PHE B 1 90 ? -9.195 -4.34 5.168 1 80.75 90 PHE B C 1
ATOM 1916 O O . PHE B 1 90 ? -9.711 -5.414 4.852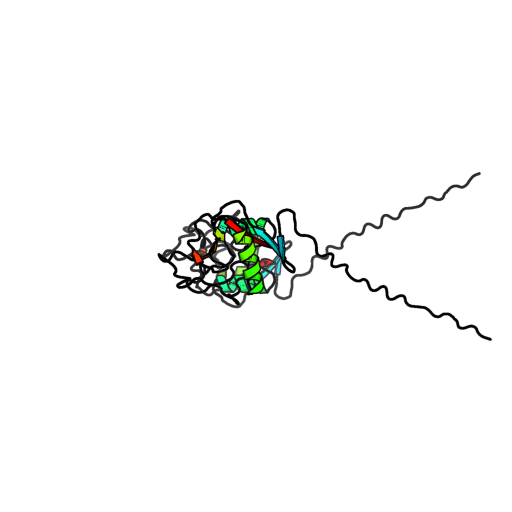 1 80.75 90 PHE B O 1
ATOM 1923 N N . THR B 1 91 ? -9.188 -3.832 6.383 1 81 91 THR B N 1
ATOM 1924 C CA . THR B 1 91 ? -10.023 -4.391 7.438 1 81 91 THR B CA 1
ATOM 1925 C C . THR B 1 91 ? -10.805 -3.287 8.148 1 81 91 THR B C 1
ATOM 1927 O O . THR B 1 91 ? -10.242 -2.561 8.977 1 81 91 THR B O 1
ATOM 1930 N N . GLU B 1 92 ? -12.148 -3.305 7.797 1 86.75 92 GLU B N 1
ATOM 1931 C CA . GLU B 1 92 ? -12.984 -2.254 8.367 1 86.75 92 GLU B CA 1
ATOM 1932 C C . GLU B 1 92 ? -12.859 -2.213 9.891 1 86.75 92 GLU B C 1
ATOM 1934 O O . GLU B 1 92 ? -12.945 -3.248 10.555 1 86.75 92 GLU B O 1
ATOM 1939 N N . GLY B 1 93 ? -12.57 -1.005 10.453 1 92 93 GLY B N 1
ATOM 1940 C CA . GLY B 1 93 ? -12.453 -0.802 11.891 1 92 93 GLY B CA 1
ATOM 1941 C C . GLY B 1 93 ? -11.031 -0.949 12.398 1 92 93 GLY B C 1
ATOM 1942 O O . GLY B 1 93 ? -10.734 -0.552 13.531 1 92 93 GLY B O 1
ATOM 1943 N N . THR B 1 94 ? -10.18 -1.5 11.609 1 92.19 94 THR B N 1
ATOM 1944 C CA . THR B 1 94 ? -8.781 -1.657 11.977 1 92.19 94 THR B CA 1
ATOM 1945 C C . THR B 1 94 ? -7.902 -0.693 11.18 1 92.19 94 THR B C 1
ATOM 1947 O O . THR B 1 94 ? -7.582 -0.951 10.016 1 92.19 94 THR B O 1
ATOM 1950 N N . TRP B 1 95 ? -7.473 0.386 11.898 1 96.69 95 TRP B N 1
ATOM 1951 C CA . TRP B 1 95 ? -6.723 1.438 11.219 1 96.69 95 TRP B CA 1
ATOM 1952 C C . TRP B 1 95 ? -5.234 1.118 11.195 1 96.69 95 TRP B C 1
ATOM 1954 O O . TRP B 1 95 ? -4.676 0.656 12.195 1 96.69 95 TRP B O 1
ATOM 1964 N N . GLU B 1 96 ? -4.656 1.288 10.047 1 94.44 96 GLU B N 1
ATOM 1965 C CA . GLU B 1 96 ? -3.227 1.089 9.828 1 94.44 96 GLU B CA 1
ATOM 1966 C C . GLU B 1 96 ? -2.648 2.174 8.922 1 94.44 96 GLU B C 1
ATOM 1968 O O . GLU B 1 96 ? -3.389 2.854 8.211 1 94.44 96 GLU B O 1
ATOM 1973 N N . TRP B 1 97 ? -1.367 2.41 9.109 1 96.12 97 TRP B N 1
ATOM 1974 C CA . TRP B 1 97 ? -0.665 3.176 8.086 1 96.12 97 TRP B CA 1
ATOM 1975 C C . TRP B 1 97 ? -0.521 2.361 6.805 1 96.12 97 TRP B C 1
ATOM 1977 O O . TRP B 1 97 ? 0.13 1.314 6.793 1 96.12 97 TRP B O 1
ATOM 1987 N N . ALA B 1 98 ? -1.114 2.855 5.781 1 92.56 98 ALA B N 1
ATOM 1988 C CA . ALA B 1 98 ? -1.318 2.051 4.582 1 92.56 98 ALA B CA 1
ATOM 1989 C C . ALA B 1 98 ? 0.011 1.722 3.908 1 92.56 98 ALA B C 1
ATOM 1991 O O . ALA B 1 98 ? 0.177 0.638 3.342 1 92.56 98 ALA B O 1
ATOM 1992 N N . SER B 1 99 ? 0.974 2.609 3.99 1 90.44 99 SER B N 1
ATOM 1993 C CA . SER B 1 99 ? 2.221 2.447 3.25 1 90.44 99 SER B CA 1
ATOM 1994 C C . SER B 1 99 ? 3.082 1.342 3.852 1 90.44 99 SER B C 1
ATOM 1996 O O . SER B 1 99 ? 3.846 0.685 3.141 1 90.44 99 SER B O 1
ATOM 1998 N N . ASN B 1 100 ? 2.92 1.104 5.184 1 88.31 100 ASN B N 1
ATOM 1999 C CA . ASN B 1 100 ? 3.811 0.112 5.777 1 88.31 100 ASN B CA 1
ATOM 2000 C C . ASN B 1 100 ? 3.033 -0.947 6.555 1 88.31 100 ASN B C 1
ATOM 2002 O O . ASN B 1 100 ? 3.617 -1.907 7.059 1 88.31 100 ASN B O 1
ATOM 2006 N N . GLY B 1 101 ? 1.759 -0.785 6.625 1 88.69 101 GLY B N 1
ATOM 2007 C CA . GLY B 1 101 ? 0.908 -1.794 7.238 1 88.69 101 GLY B CA 1
ATOM 2008 C C . GLY B 1 101 ? 0.953 -1.773 8.75 1 88.69 101 GLY B C 1
ATOM 2009 O O . GLY B 1 101 ? 0.312 -2.596 9.406 1 88.69 101 GLY B O 1
ATOM 2010 N N . GLU B 1 102 ? 1.619 -0.814 9.352 1 91.12 102 GLU B N 1
ATOM 2011 C CA . GLU B 1 102 ? 1.741 -0.758 10.805 1 91.12 102 GLU B CA 1
ATOM 2012 C C . GLU B 1 102 ? 0.479 -0.183 11.445 1 91.12 102 GLU B C 1
ATOM 2014 O O . GLU B 1 102 ? -0.151 0.716 10.883 1 91.12 102 GLU B O 1
ATOM 2019 N N . PRO B 1 103 ? 0.188 -0.675 12.641 1 93.62 103 PRO B N 1
ATOM 2020 C CA . PRO B 1 103 ? -0.934 -0.079 13.375 1 93.62 103 PRO B CA 1
ATOM 2021 C C . PRO B 1 103 ? -0.62 1.319 13.898 1 93.62 103 PRO B C 1
ATOM 2023 O O . PRO B 1 103 ? 0.55 1.697 14 1 93.62 103 PRO B O 1
ATOM 2026 N N . PHE B 1 104 ? -1.708 2.059 14.211 1 96.81 104 PHE B N 1
ATOM 2027 C CA . PHE B 1 104 ? -1.522 3.379 14.805 1 96.81 104 PHE B CA 1
ATOM 2028 C C . PHE B 1 104 ? -0.889 3.27 16.188 1 96.81 104 PHE B C 1
ATOM 2030 O O . PHE B 1 104 ? -1.388 2.543 17.047 1 96.81 104 PHE B O 1
ATOM 2037 N N . GLY B 1 105 ? 0.226 3.973 16.391 1 95.88 105 GLY B N 1
ATOM 2038 C CA . GLY B 1 105 ? 0.823 4.086 17.703 1 95.88 105 GLY B CA 1
ATOM 2039 C C . GLY B 1 105 ? 0.361 5.312 18.469 1 95.88 105 GLY B C 1
ATOM 2040 O O . GLY B 1 105 ? 0.547 5.398 19.688 1 95.88 105 GLY B O 1
ATOM 2041 N N . PHE B 1 106 ? -0.079 6.191 17.797 1 96.81 106 PHE B N 1
ATOM 2042 C CA . PHE B 1 106 ? -0.626 7.473 18.234 1 96.81 106 PHE B CA 1
ATOM 2043 C C . PHE B 1 106 ? -1.874 7.828 17.422 1 96.81 106 PHE B C 1
ATOM 2045 O O . PHE B 1 106 ? -1.948 7.551 16.234 1 96.81 106 PHE B O 1
ATOM 2052 N N . THR B 1 107 ? -2.906 8.281 18.203 1 98.44 107 THR B N 1
ATOM 2053 C CA . THR B 1 107 ? -4.074 8.766 17.484 1 98.44 107 THR B CA 1
ATOM 2054 C C . THR B 1 107 ? -4.48 10.156 17.969 1 98.44 107 THR B C 1
ATOM 2056 O O . THR B 1 107 ? -4.164 10.531 19.094 1 98.44 107 THR B O 1
ATOM 2059 N N . SER B 1 108 ? -5.109 10.938 17.109 1 98.75 108 SER B N 1
ATOM 2060 C CA . SER B 1 108 ? -5.645 12.258 17.438 1 98.75 108 SER B CA 1
ATOM 2061 C C . SER B 1 108 ? -7.008 12.477 16.781 1 98.75 108 SER B C 1
ATOM 2063 O O . SER B 1 108 ? -7.215 13.477 16.094 1 98.75 108 SER B O 1
ATOM 2065 N N . TRP B 1 109 ? -7.902 11.617 17.125 1 98.81 109 TRP B N 1
ATOM 2066 C CA . TRP B 1 109 ? -9.227 11.641 16.5 1 98.81 109 TRP B CA 1
ATOM 2067 C C . TRP B 1 109 ? -10.039 12.828 17.016 1 98.81 109 TRP B C 1
ATOM 2069 O O . TRP B 1 109 ? -9.969 13.172 18.203 1 98.81 109 TRP B O 1
ATOM 2079 N N . LEU B 1 110 ? -10.891 13.391 16.156 1 98.69 110 LEU B N 1
ATOM 2080 C CA . LEU B 1 110 ? -11.977 14.258 16.594 1 98.69 110 LEU B CA 1
ATOM 2081 C C . LEU B 1 110 ? -12.969 13.5 17.469 1 98.69 110 LEU B C 1
ATOM 2083 O O . LEU B 1 110 ? -13.086 12.281 17.375 1 98.69 110 LEU B O 1
ATOM 2087 N N . PRO B 1 111 ? -13.656 14.281 18.281 1 97.5 111 PRO B N 1
ATOM 2088 C CA . PRO B 1 111 ? -14.742 13.617 19.016 1 97.5 111 PRO B CA 1
ATOM 2089 C C . PRO B 1 111 ? -15.711 12.891 18.078 1 97.5 111 PRO B C 1
ATOM 2091 O O . PRO B 1 111 ? -16.094 13.43 17.047 1 97.5 111 PRO B O 1
ATOM 2094 N N . HIS B 1 112 ? -16.047 11.633 18.344 1 97.38 112 HIS B N 1
ATOM 2095 C CA . HIS B 1 112 ? -17.016 10.789 17.656 1 97.38 112 HIS B CA 1
ATOM 2096 C C . HIS B 1 112 ? -16.438 10.227 16.359 1 97.38 112 HIS B C 1
ATOM 2098 O O . HIS B 1 112 ? -17.156 9.641 15.555 1 97.38 112 HIS B O 1
ATOM 2104 N N . GLU B 1 113 ? -15.148 10.477 16.156 1 97.81 113 GLU B N 1
ATOM 2105 C CA . GLU B 1 113 ? -14.461 9.875 15.008 1 97.81 113 GLU B CA 1
ATOM 2106 C C . GLU B 1 113 ? -13.539 8.742 15.461 1 97.81 113 GLU B C 1
ATOM 2108 O O . GLU B 1 113 ? -13.102 8.711 16.609 1 97.81 113 GLU B O 1
ATOM 2113 N N . PRO B 1 114 ? -13.148 7.875 14.594 1 98 114 PRO B N 1
ATOM 2114 C CA . PRO B 1 114 ? -13.711 7.668 13.258 1 98 114 PRO B CA 1
ATOM 2115 C C . PRO B 1 114 ? -15.148 7.148 13.289 1 98 114 PRO B C 1
ATOM 2117 O O . PRO B 1 114 ? -15.422 6.133 13.938 1 98 114 PRO B O 1
ATOM 2120 N N . SER B 1 115 ? -16.125 7.727 12.562 1 97.06 115 SER B N 1
ATOM 2121 C CA . SER B 1 115 ? -17.547 7.414 12.664 1 97.06 115 SER B CA 1
ATOM 2122 C C . SER B 1 115 ? -17.984 6.453 11.562 1 97.06 115 SER B C 1
ATOM 2124 O O . SER B 1 115 ? -19.062 5.859 11.641 1 97.06 115 SER B O 1
ATOM 2126 N N . ASN B 1 116 ? -17.156 6.328 10.531 1 96.62 116 ASN B N 1
ATOM 2127 C CA . ASN B 1 116 ? -17.516 5.535 9.367 1 96.62 116 ASN B CA 1
ATOM 2128 C C . ASN B 1 116 ? -18.906 5.918 8.844 1 96.62 116 ASN B C 1
ATOM 2130 O O . ASN B 1 116 ? -19.719 5.043 8.555 1 96.62 116 ASN B O 1
ATOM 2134 N N . ASN B 1 117 ? -19.109 7.168 8.742 1 92.44 117 ASN B N 1
ATOM 2135 C CA . ASN B 1 117 ? -20.391 7.648 8.258 1 92.44 117 ASN B CA 1
ATOM 2136 C C . ASN B 1 117 ? -20.75 7.031 6.906 1 92.44 117 ASN B C 1
ATOM 2138 O O . ASN B 1 117 ? -19.906 6.941 6.02 1 92.44 117 ASN B O 1
ATOM 2142 N N . ARG B 1 118 ? -21.969 6.465 6.742 1 91.38 118 ARG B N 1
ATOM 2143 C CA . ARG B 1 118 ? -22.5 5.816 5.551 1 91.38 118 ARG B CA 1
ATOM 2144 C C . ARG B 1 118 ? -21.672 4.59 5.18 1 91.38 118 ARG B C 1
ATOM 2146 O O . ARG B 1 118 ? -21.688 4.156 4.023 1 91.38 118 ARG B O 1
ATOM 2153 N N . HIS B 1 119 ? -20.844 4.168 6.051 1 89.19 119 HIS B N 1
ATOM 2154 C CA . HIS B 1 119 ? -20.062 2.949 5.91 1 89.19 119 HIS B CA 1
ATOM 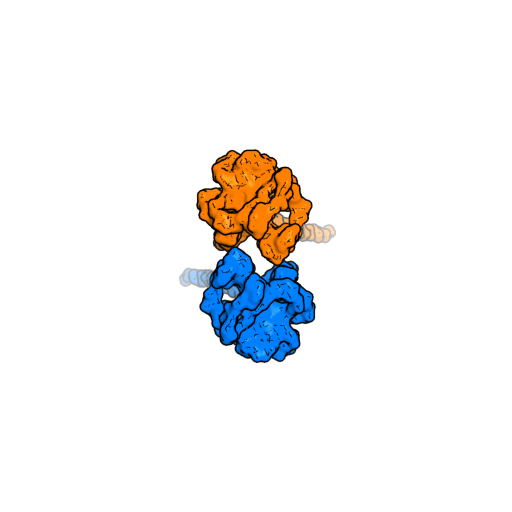2155 C C . HIS B 1 119 ? -19.062 3.066 4.754 1 89.19 119 HIS B C 1
ATOM 2157 O O . HIS B 1 119 ? -18.781 2.078 4.066 1 89.19 119 HIS B O 1
ATOM 2163 N N . ASP B 1 120 ? -18.672 4.289 4.543 1 90.19 120 ASP B N 1
ATOM 2164 C CA . ASP B 1 120 ? -17.797 4.48 3.381 1 90.19 120 ASP B CA 1
ATOM 2165 C C . ASP B 1 120 ? -16.641 5.426 3.707 1 90.19 120 ASP B C 1
ATOM 2167 O O . ASP B 1 120 ? -16.016 5.984 2.803 1 90.19 120 ASP B O 1
ATOM 2171 N N . GLU B 1 121 ? -16.359 5.602 4.977 1 95.75 121 GLU B N 1
ATOM 2172 C CA . GLU B 1 121 ? -15.234 6.453 5.371 1 95.75 121 GLU B CA 1
ATOM 2173 C C . GLU B 1 121 ? -14.062 5.625 5.875 1 95.75 121 GLU B C 1
ATOM 2175 O O . GLU B 1 121 ? -14.016 5.238 7.043 1 95.75 121 GLU B O 1
ATOM 2180 N N . ASP B 1 122 ? -13.078 5.445 4.984 1 96 122 ASP B N 1
ATOM 2181 C CA . ASP B 1 122 ? -12 4.52 5.316 1 96 122 ASP B CA 1
ATOM 2182 C C . ASP B 1 122 ? -10.641 5.211 5.215 1 96 122 ASP B C 1
ATOM 2184 O O . ASP B 1 122 ? -9.602 4.555 5.316 1 96 122 ASP B O 1
ATOM 2188 N N . CYS B 1 123 ? -10.625 6.508 4.973 1 98.12 123 CYS B N 1
ATOM 2189 C CA . CYS B 1 123 ? -9.367 7.211 4.75 1 98.12 123 CYS B CA 1
ATOM 2190 C C . CYS B 1 123 ? -9.211 8.367 5.73 1 98.12 123 CYS B C 1
ATOM 2192 O O . CYS B 1 123 ? -10.195 8.992 6.125 1 98.12 123 CYS B O 1
ATOM 2194 N N . LEU B 1 124 ? -8.031 8.594 6.109 1 98.81 124 LEU B N 1
ATOM 2195 C CA . LEU B 1 124 ? -7.699 9.516 7.188 1 98.81 124 LEU B CA 1
ATOM 2196 C C . LEU B 1 124 ? -7.41 10.914 6.641 1 98.81 124 LEU B C 1
ATOM 2198 O O . LEU B 1 124 ? -6.723 11.055 5.625 1 98.81 124 LEU B O 1
ATOM 2202 N N . MET B 1 125 ? -8.039 11.914 7.293 1 98.81 125 MET B N 1
ATOM 2203 C CA . MET B 1 125 ? -7.754 13.281 6.871 1 98.81 125 MET B CA 1
ATOM 2204 C C . MET B 1 125 ? -7.754 14.227 8.062 1 98.81 125 MET B C 1
ATOM 2206 O O . MET B 1 125 ? -8.172 13.852 9.164 1 98.81 125 MET B O 1
ATOM 2210 N N . THR B 1 126 ? -7.172 15.367 7.93 1 98.88 126 THR B N 1
ATOM 2211 C CA . THR B 1 126 ? -7.258 16.516 8.82 1 98.88 126 THR B CA 1
ATOM 2212 C C . THR B 1 126 ? -7.504 17.797 8.023 1 98.88 126 THR B C 1
ATOM 2214 O O . THR B 1 126 ? -7.609 17.766 6.793 1 98.88 126 THR B O 1
ATOM 2217 N N . GLN B 1 127 ? -7.715 18.844 8.711 1 98.56 127 GLN B N 1
ATOM 2218 C CA . GLN B 1 127 ? -7.953 20.094 7.996 1 98.56 127 GLN B CA 1
ATOM 2219 C C . GLN B 1 127 ? -7.695 21.297 8.898 1 98.56 127 GLN B C 1
ATOM 2221 O O . GLN B 1 127 ? -7.543 21.156 10.109 1 98.56 127 GLN B O 1
ATOM 2226 N N . LYS B 1 128 ? -7.641 22.422 8.172 1 97.5 128 LYS B N 1
ATOM 2227 C CA . LYS B 1 128 ? -7.562 23.688 8.922 1 97.5 128 LYS B CA 1
ATOM 2228 C C . LYS B 1 128 ? -8.711 23.812 9.906 1 97.5 128 LYS B C 1
ATOM 2230 O O . LYS B 1 128 ? -9.859 23.5 9.578 1 97.5 128 LYS B O 1
ATOM 2235 N N . GLY B 1 129 ? -8.359 24.219 11.102 1 96.81 129 GLY B N 1
ATOM 2236 C CA . GLY B 1 129 ? -9.383 24.422 12.117 1 96.81 129 GLY B CA 1
ATOM 2237 C C . GLY B 1 129 ? -9.562 23.234 13.031 1 96.81 129 GLY B C 1
ATOM 2238 O O . GLY B 1 129 ? -10.172 23.344 14.094 1 96.81 129 GLY B O 1
ATOM 2239 N N . TYR B 1 130 ? -9.008 22.047 12.641 1 98.06 130 TYR B N 1
ATOM 2240 C CA . TYR B 1 130 ? -9.141 20.844 13.453 1 98.06 130 TYR B CA 1
ATOM 2241 C C . TYR B 1 130 ? -8.141 20.844 14.602 1 98.06 130 TYR B C 1
ATOM 2243 O O . TYR B 1 130 ? -8.266 20.047 15.539 1 98.06 130 TYR B O 1
ATOM 2251 N N . ASN B 1 131 ? -7.156 21.703 14.594 1 96.5 131 ASN B N 1
ATOM 2252 C CA . ASN B 1 131 ? -6.121 21.781 15.617 1 96.5 131 ASN B CA 1
ATOM 2253 C C . ASN B 1 131 ? -5.438 20.438 15.836 1 96.5 131 ASN B C 1
ATOM 2255 O O . ASN B 1 131 ? -5.328 19.969 16.969 1 96.5 131 ASN B O 1
ATOM 2259 N N . GLY B 1 132 ? -5.102 19.766 14.75 1 98.06 132 GLY B N 1
ATOM 2260 C CA . GLY B 1 132 ? -4.332 18.531 14.82 1 98.06 132 GLY B CA 1
ATOM 2261 C C . GLY B 1 132 ? -5.195 17.297 14.992 1 98.06 132 GLY B C 1
ATOM 2262 O O . GLY B 1 132 ? -4.68 16.188 15.102 1 98.06 132 GLY B O 1
ATOM 2263 N N . LYS B 1 133 ? -6.492 17.453 15.055 1 98.88 133 LYS B N 1
ATOM 2264 C CA . LYS B 1 133 ? -7.379 16.297 15.18 1 98.88 133 LYS B CA 1
ATOM 2265 C C . LYS B 1 133 ? -7.695 15.695 13.812 1 98.88 133 LYS B C 1
ATOM 2267 O O . LYS B 1 133 ? -7.469 16.328 12.781 1 98.88 133 LYS B O 1
ATOM 2272 N N . TRP B 1 134 ? -8.125 14.406 13.859 1 98.88 134 TRP B N 1
ATOM 2273 C CA . TRP B 1 134 ? -8.281 13.641 12.625 1 98.88 134 TRP B CA 1
ATOM 2274 C C . TRP B 1 134 ? -9.742 13.266 12.398 1 98.88 134 TRP B C 1
ATOM 2276 O O . TRP B 1 134 ? -10.531 13.219 13.352 1 98.88 134 TRP B O 1
ATOM 2286 N N . ASN B 1 135 ? -10.07 13.008 11.203 1 98.81 135 ASN B N 1
ATOM 2287 C CA . ASN B 1 135 ? -11.383 12.539 10.781 1 98.81 135 ASN B CA 1
ATOM 2288 C C . ASN B 1 135 ? -11.281 11.438 9.734 1 98.81 135 ASN B C 1
ATOM 2290 O O . ASN B 1 135 ? -10.398 11.469 8.875 1 98.81 135 ASN B O 1
ATOM 2294 N N . ASP B 1 136 ? -12.148 10.391 9.844 1 98.69 136 ASP B N 1
ATOM 2295 C CA . ASP B 1 136 ? -12.281 9.461 8.719 1 98.69 136 ASP B CA 1
ATOM 2296 C C . ASP B 1 136 ? -13.188 10.039 7.637 1 98.69 136 ASP B C 1
ATOM 2298 O O . ASP B 1 136 ? -14.172 10.711 7.938 1 98.69 136 ASP B O 1
ATOM 2302 N N . TYR B 1 137 ? -12.734 9.898 6.469 1 97.94 137 TYR B N 1
ATOM 2303 C CA . TYR B 1 137 ? -13.398 10.523 5.328 1 97.94 137 TYR B CA 1
ATOM 2304 C C . TYR B 1 137 ? -13.477 9.562 4.148 1 97.94 137 TYR B C 1
ATOM 2306 O O . TYR B 1 137 ? -12.766 8.555 4.109 1 97.94 137 TYR B O 1
ATOM 2314 N N . GLY B 1 138 ? -14.523 9.719 3.283 1 96.38 138 GLY B N 1
ATOM 2315 C CA . GLY B 1 138 ? -14.617 8.891 2.096 1 96.38 138 GLY B CA 1
ATOM 2316 C C . GLY B 1 138 ? -13.406 9 1.191 1 96.38 138 GLY B C 1
ATOM 2317 O O . GLY B 1 138 ? -13.016 10.102 0.8 1 96.38 138 GLY B O 1
ATOM 2318 N N . CYS B 1 139 ? -12.875 7.934 0.743 1 96.06 139 CYS B N 1
ATOM 2319 C CA . CYS B 1 139 ? -11.586 7.875 0.068 1 96.06 139 CYS B CA 1
ATOM 2320 C C . CYS B 1 139 ? -11.672 8.5 -1.321 1 96.06 139 CYS B C 1
ATOM 2322 O O . CYS B 1 139 ? -10.648 8.867 -1.902 1 96.06 139 CYS B O 1
ATOM 2324 N N . SER B 1 140 ? -12.852 8.594 -1.859 1 93.94 140 SER B N 1
ATOM 2325 C CA . SER B 1 140 ? -13.023 9.016 -3.246 1 93.94 140 SER B CA 1
ATOM 2326 C C . SER B 1 140 ? -13.039 10.531 -3.363 1 93.94 140 SER B C 1
ATOM 2328 O O . SER B 1 140 ? -12.945 11.078 -4.465 1 93.94 140 SER B O 1
ATOM 2330 N N . HIS B 1 141 ? -13.195 11.172 -2.174 1 97.12 141 HIS B N 1
ATOM 2331 C CA . HIS B 1 141 ? -13.18 12.625 -2.217 1 97.12 141 HIS B CA 1
ATOM 2332 C C . HIS B 1 141 ? -11.828 13.148 -2.684 1 97.12 141 HIS B C 1
ATOM 2334 O O . HIS B 1 141 ? -10.797 12.508 -2.469 1 97.12 141 HIS B O 1
ATOM 2340 N N . ARG B 1 142 ? -11.922 14.258 -3.316 1 98.31 142 ARG B N 1
ATOM 2341 C CA . ARG B 1 142 ? -10.688 14.891 -3.777 1 98.31 142 ARG B CA 1
ATOM 2342 C C . ARG B 1 142 ? -10.312 16.062 -2.883 1 98.31 142 ARG B C 1
ATOM 2344 O O . ARG B 1 142 ? -11.023 17.062 -2.826 1 98.31 142 ARG B O 1
ATOM 2351 N N . ILE B 1 143 ? -9.258 15.914 -2.156 1 98.81 143 ILE B N 1
ATOM 2352 C CA . ILE B 1 143 ? -8.727 16.953 -1.284 1 98.81 143 ILE B CA 1
ATOM 2353 C C . ILE B 1 143 ? -7.203 17 -1.382 1 98.81 143 ILE B C 1
ATOM 2355 O O . ILE B 1 143 ? -6.609 16.219 -2.135 1 98.81 143 ILE B O 1
ATOM 2359 N N . LYS B 1 144 ? -6.574 17.906 -0.704 1 98.88 144 LYS B N 1
ATOM 2360 C CA . LYS B 1 144 ? -5.121 18.016 -0.7 1 98.88 144 LYS B CA 1
ATOM 2361 C C . LYS B 1 144 ? -4.492 16.891 0.12 1 98.88 144 LYS B C 1
ATOM 2363 O O . LYS B 1 144 ? -5.199 16.031 0.655 1 98.88 144 LYS B O 1
ATOM 2368 N N . PHE B 1 145 ? -3.137 16.797 0.08 1 98.94 145 PHE B N 1
ATOM 2369 C CA . PHE B 1 145 ? -2.469 15.68 0.747 1 98.94 145 PHE B CA 1
ATOM 2370 C C . PHE B 1 145 ? -1.069 16.078 1.196 1 98.94 145 PHE B C 1
ATOM 2372 O O . PHE B 1 145 ? -0.5 17.047 0.686 1 98.94 145 PHE B O 1
ATOM 2379 N N . ILE B 1 146 ? -0.586 15.391 2.184 1 98.94 146 ILE B N 1
ATOM 2380 C CA . ILE B 1 146 ? 0.74 15.648 2.73 1 98.94 146 ILE B CA 1
ATOM 2381 C C . ILE B 1 146 ? 1.639 14.438 2.506 1 98.94 146 ILE B C 1
ATOM 2383 O O . ILE B 1 146 ? 1.294 13.32 2.898 1 98.94 146 ILE B O 1
ATOM 2387 N N . CYS B 1 147 ? 2.738 14.68 1.858 1 98.81 147 CYS B N 1
ATOM 2388 C CA . CYS B 1 147 ? 3.74 13.641 1.66 1 98.81 147 CYS B CA 1
ATOM 2389 C C . CYS B 1 147 ? 4.875 13.773 2.67 1 98.81 147 CYS B C 1
ATOM 2391 O O . CYS B 1 147 ? 5.176 14.875 3.127 1 98.81 147 CYS B O 1
ATOM 2393 N N . GLU B 1 148 ? 5.469 12.656 2.938 1 98.5 148 GLU B N 1
ATOM 2394 C CA . GLU B 1 148 ? 6.633 12.625 3.818 1 98.5 148 GLU B CA 1
ATOM 2395 C C . GLU B 1 148 ? 7.746 11.766 3.227 1 98.5 148 GLU B C 1
ATOM 2397 O O . GLU B 1 148 ? 7.48 10.703 2.658 1 98.5 148 GLU B O 1
ATOM 2402 N N . GLN B 1 149 ? 8.953 12.328 3.322 1 95.44 149 GLN B N 1
ATOM 2403 C CA . GLN B 1 149 ? 10.164 11.641 2.891 1 95.44 149 GLN B CA 1
ATOM 2404 C C . GLN B 1 149 ? 11.164 11.508 4.039 1 95.44 149 GLN B C 1
ATOM 2406 O O . GLN B 1 149 ? 11.398 12.469 4.77 1 95.44 149 GLN B O 1
#

Radius of gyration: 25.96 Å; Cα contacts (8 Å, |Δi|>4): 522; chains: 2; bounding box: 95×55×50 Å

Sequence (298 aa):
MLSFDIRNFLSITVFLPLYVGASCRSGWVEYETSCYYFSTDSLNWRDASNDCRAHSSELVIIDSKEENAFIAGGVNNHTGSFWLDGSDEFTEGTWEWASNGEPFGFTSWLPHEPSNNRHDEDCLMTQKGYNGKWNDYGCSHRIKFICEQMLSFDIRNFLSITVFLPLYVGASCRSGWVEYETSCYYFSTDSLNWRDASNDCRAHSSELVIIDSKEENAFIAGGVNNHTGSFWLDGSDEFTEGTWEWASNGEPFGFTSWLPHEPSNNRHDEDCLMTQKGYNGKWNDYGCSHRIKFICEQ

Secondary structure (DSSP, 8-state):
-----------------------PPTT-EEETTEEEEE-SS-B-HHHHHHHHHHTT-EEPP--SHHHHHHHHHHHHTS-SEEEEEEE-SSSTT--EETTT-PBPSS--BPTT-S--GGG-EEEEEEETTSTT-BEEEETTS-BEEEEE-/-----------------------PPTT-EEETTEEEEE-SS-B-HHHHHHHHHHTT-EEPP--SHHHHHHHHHHHHTS-SEEEEEEE-SSSTT--EETTT-PBPSS--BPTT-S--GGG-EEEEEEETTSTT-BEEEETTS-BEEEEE-

Solvent-accessible surface area (backbone atoms only — not comparable to full-atom values): 16793 Å² total; per-residue (Å²): 137,84,78,79,69,81,74,77,76,77,77,80,76,76,79,68,77,76,74,65,74,76,74,58,58,90,84,37,46,75,56,92,93,32,30,33,33,75,51,88,60,62,33,24,49,65,57,39,39,37,52,21,43,75,64,74,26,32,35,33,77,61,71,40,71,66,54,34,50,54,51,31,54,55,38,58,76,44,84,61,42,32,37,38,29,36,29,18,70,90,41,80,89,48,58,19,33,60,89,70,58,42,66,70,83,41,86,44,58,33,92,81,40,73,61,38,64,92,76,50,27,37,23,30,30,36,38,48,87,47,81,47,26,31,40,50,33,49,41,78,50,64,35,23,33,31,27,32,75,137,83,80,77,72,80,75,77,77,78,78,77,76,79,78,69,75,77,76,65,73,76,75,57,59,88,84,37,46,75,56,92,93,31,29,33,34,76,51,88,60,62,34,26,49,67,58,41,38,36,52,21,42,76,65,74,25,31,35,33,78,62,72,40,72,67,55,34,50,52,52,30,54,56,38,57,76,46,84,62,43,31,36,38,28,35,30,18,70,91,44,80,92,49,57,20,33,60,91,69,58,43,65,69,84,42,86,46,58,34,92,79,40,72,61,36,65,93,77,50,26,34,22,30,28,36,38,49,89,46,81,46,26,32,39,49,34,49,42,79,49,65,35,21,35,31,27,32,72

Foldseek 3Di:
DPCPPPPPPPPPPPPPPPPPLPDDDPQWDDDDSKTKHWDPWWFFQVVQQVVLVVVVWGFDDDQDPVVLQVVLVVQQVDAWKAFGQWFCVVPPPFIARNVVRHGHNDAAADPCPPVCVVVQFTTKMDHHPSSSHIYGHHRHDITIYMIMD/DPCPVPPPPPPPPPPPPPPPLPDDDPQWDDDDSKTKHWDPWWFFQVVQQVVLVVVVWGFDDDQDPVVLQVVLVVQQVDAWKAFGQWWCVVPPPFIARNVVRHGHNDAAADPCPPVCVVVAFTTKMDHHPSSSHIYGHHRHDITIYMIMD